Protein AF-A9WZC0-F1 (afdb_monomer_lite)

pLDDT: mean 77.07, std 25.27, range [25.31, 98.12]

Structure (mmCIF, N/CA/C/O backbone):
data_AF-A9WZC0-F1
#
_entry.id   AF-A9WZC0-F1
#
loop_
_atom_site.group_PDB
_atom_site.id
_atom_site.type_symbol
_atom_site.label_atom_id
_atom_site.label_alt_id
_atom_site.label_comp_id
_atom_site.label_asym_id
_atom_site.label_entity_id
_atom_site.label_seq_id
_atom_site.pdbx_PDB_ins_code
_atom_site.Cartn_x
_atom_site.Cartn_y
_atom_site.Cartn_z
_atom_site.occupancy
_atom_site.B_iso_or_equiv
_atom_site.auth_seq_id
_atom_site.auth_comp_id
_atom_site.auth_asym_id
_atom_site.auth_atom_id
_atom_site.pdbx_PDB_model_num
ATOM 1 N N . MET A 1 1 ? 20.751 -16.876 -12.784 1.00 52.59 1 MET A N 1
ATOM 2 C CA . MET A 1 1 ? 21.303 -15.662 -12.140 1.00 52.59 1 MET A CA 1
ATOM 3 C C . MET A 1 1 ? 20.252 -15.085 -11.200 1.00 52.59 1 MET A C 1
ATOM 5 O O . MET A 1 1 ? 19.082 -15.104 -11.559 1.00 52.59 1 MET A O 1
ATOM 9 N N . LYS A 1 2 ? 20.617 -14.635 -9.990 1.00 60.28 2 LYS A N 1
ATOM 10 C CA . LYS A 1 2 ? 19.641 -14.120 -9.013 1.00 60.28 2 LYS A CA 1
ATOM 11 C C . LYS A 1 2 ? 19.353 -12.644 -9.304 1.00 60.28 2 LYS A C 1
ATOM 13 O O . LYS A 1 2 ? 20.082 -11.772 -8.842 1.00 60.28 2 LYS A O 1
ATOM 18 N N . MET A 1 3 ? 18.324 -12.381 -10.109 1.00 74.00 3 MET A N 1
ATOM 19 C CA . MET A 1 3 ? 17.863 -11.021 -10.397 1.00 74.00 3 MET A CA 1
ATOM 20 C C . MET A 1 3 ? 17.434 -10.329 -9.097 1.00 74.00 3 MET A C 1
ATOM 22 O O . MET A 1 3 ? 16.776 -10.935 -8.247 1.00 74.00 3 MET A O 1
ATOM 26 N N . ARG A 1 4 ? 17.824 -9.063 -8.914 1.00 77.88 4 ARG A N 1
ATOM 27 C CA . ARG A 1 4 ? 17.389 -8.276 -7.754 1.00 77.88 4 ARG A CA 1
ATOM 28 C C . ARG A 1 4 ? 15.940 -7.834 -7.948 1.00 77.88 4 ARG A C 1
ATOM 30 O O . ARG A 1 4 ? 15.617 -7.204 -8.954 1.00 77.88 4 ARG A O 1
ATOM 37 N N . ARG A 1 5 ? 15.105 -8.138 -6.957 1.00 84.88 5 ARG A N 1
ATOM 38 C CA . ARG A 1 5 ? 13.672 -7.825 -6.940 1.00 84.88 5 ARG A CA 1
ATOM 39 C C . ARG A 1 5 ? 13.419 -6.330 -6.799 1.00 84.88 5 ARG A C 1
ATOM 41 O O . ARG A 1 5 ? 14.182 -5.628 -6.127 1.00 84.88 5 ARG A O 1
ATOM 48 N N . LEU A 1 6 ? 12.339 -5.863 -7.417 1.00 88.75 6 LEU A N 1
ATOM 49 C CA . LEU A 1 6 ? 11.845 -4.506 -7.216 1.00 88.75 6 LEU A CA 1
ATOM 50 C C . LEU A 1 6 ? 11.111 -4.437 -5.866 1.00 88.75 6 LEU A C 1
ATOM 52 O O . LEU A 1 6 ? 10.385 -5.370 -5.527 1.00 88.75 6 LEU A O 1
ATOM 56 N N . PRO A 1 7 ? 11.270 -3.357 -5.080 1.00 89.00 7 PRO A N 1
ATOM 57 C CA . PRO A 1 7 ? 10.413 -3.126 -3.922 1.00 89.00 7 PRO A CA 1
ATOM 58 C C . PRO A 1 7 ? 8.940 -3.050 -4.344 1.00 89.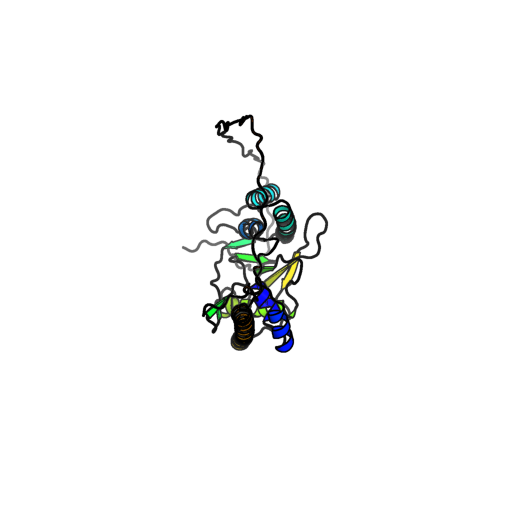00 7 PRO A C 1
ATOM 60 O O . PRO A 1 7 ? 8.631 -2.457 -5.373 1.00 89.00 7 PRO A O 1
ATOM 63 N N . GLU A 1 8 ? 8.028 -3.570 -3.525 1.00 89.94 8 GLU A N 1
ATOM 64 C CA . GLU A 1 8 ? 6.604 -3.729 -3.875 1.00 89.94 8 GLU A CA 1
ATOM 65 C C . GLU A 1 8 ? 5.935 -2.429 -4.334 1.00 89.94 8 GLU A C 1
ATOM 67 O O . GLU A 1 8 ? 5.259 -2.414 -5.360 1.00 89.94 8 GLU A O 1
ATOM 72 N N . ILE A 1 9 ? 6.161 -1.315 -3.627 1.00 91.06 9 ILE A N 1
ATOM 73 C CA . ILE A 1 9 ? 5.593 -0.006 -4.002 1.00 91.06 9 ILE A CA 1
ATOM 74 C C . ILE A 1 9 ? 6.170 0.489 -5.338 1.00 91.06 9 ILE A C 1
ATOM 76 O O . ILE A 1 9 ? 5.473 1.135 -6.117 1.00 91.06 9 ILE A O 1
ATOM 80 N N . ASP A 1 10 ? 7.444 0.200 -5.624 1.00 91.69 10 ASP A N 1
ATOM 81 C CA . ASP A 1 10 ? 8.048 0.566 -6.908 1.00 91.69 10 ASP A CA 1
ATOM 82 C C . ASP A 1 10 ? 7.527 -0.323 -8.039 1.00 91.69 10 ASP A C 1
ATOM 84 O O . ASP A 1 10 ? 7.248 0.199 -9.116 1.00 91.69 10 ASP A O 1
ATOM 88 N N . LEU A 1 11 ? 7.321 -1.619 -7.780 1.00 93.25 11 LEU A N 1
ATOM 89 C CA . LEU A 1 11 ? 6.648 -2.523 -8.711 1.00 93.25 11 LEU A CA 1
ATOM 90 C C . LEU A 1 11 ? 5.234 -2.016 -9.022 1.00 93.25 11 LEU A C 1
ATOM 92 O O . LEU A 1 11 ? 4.926 -1.808 -10.187 1.00 93.25 11 LEU A O 1
ATOM 96 N N . ALA A 1 12 ? 4.426 -1.703 -8.006 1.00 94.75 12 ALA A N 1
ATOM 97 C CA . ALA A 1 12 ? 3.065 -1.194 -8.187 1.00 94.75 12 ALA A CA 1
ATOM 98 C C . ALA A 1 12 ? 3.010 0.111 -8.993 1.00 94.75 12 ALA A C 1
ATOM 100 O O . ALA A 1 12 ? 2.071 0.343 -9.748 1.00 94.75 12 ALA A O 1
ATOM 101 N N . ARG A 1 13 ? 4.021 0.976 -8.853 1.00 94.75 13 ARG A N 1
ATOM 102 C CA . ARG A 1 13 ? 4.094 2.236 -9.603 1.00 94.75 13 ARG A CA 1
ATOM 103 C C . ARG A 1 13 ? 4.524 2.042 -11.055 1.00 94.75 13 ARG A C 1
ATOM 105 O O . ARG A 1 13 ? 4.091 2.802 -11.913 1.00 94.75 13 ARG A O 1
ATOM 112 N N . ILE A 1 14 ? 5.441 1.112 -11.311 1.00 95.19 14 ILE A N 1
ATOM 113 C CA . ILE A 1 14 ? 6.090 0.952 -12.620 1.00 95.19 14 ILE A CA 1
ATOM 114 C C . ILE A 1 14 ? 5.339 -0.045 -13.501 1.00 95.19 14 ILE A C 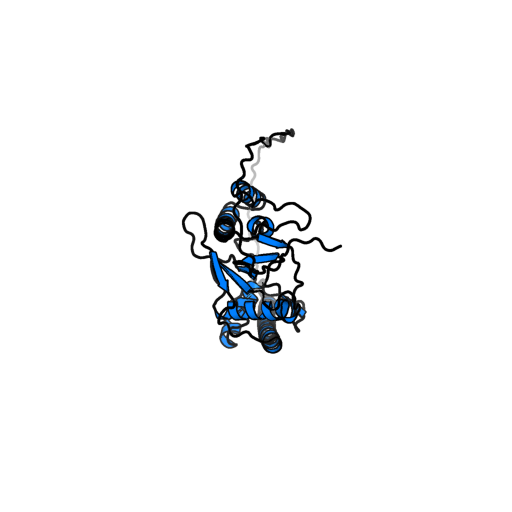1
ATOM 116 O O . ILE A 1 14 ? 5.235 0.175 -14.706 1.00 95.19 14 ILE A O 1
ATOM 120 N N . ALA A 1 15 ? 4.824 -1.125 -12.916 1.00 94.44 15 ALA A N 1
ATOM 121 C CA . ALA A 1 15 ? 4.232 -2.230 -13.652 1.00 94.44 15 ALA A CA 1
ATOM 122 C C . ALA A 1 15 ? 3.056 -1.821 -14.553 1.00 94.44 15 ALA A C 1
ATOM 124 O O . ALA A 1 15 ? 3.068 -2.219 -15.716 1.00 94.44 15 ALA A O 1
ATOM 125 N N . PRO A 1 16 ? 2.095 -0.986 -14.117 1.00 95.62 16 PRO A N 1
ATOM 126 C CA . PRO A 1 16 ? 0.952 -0.666 -14.963 1.00 95.62 16 PRO A CA 1
ATOM 127 C C . PRO A 1 16 ? 1.228 0.479 -15.956 1.00 95.62 16 PRO A C 1
ATOM 129 O O . PRO A 1 16 ? 0.331 0.916 -16.668 1.00 95.62 16 PRO A O 1
ATOM 132 N N . LEU A 1 17 ? 2.460 0.999 -16.025 1.00 95.31 17 LEU A N 1
ATOM 133 C CA . LEU A 1 17 ? 2.827 1.981 -17.048 1.00 95.31 17 LEU A CA 1
ATOM 134 C C . LEU A 1 17 ? 2.909 1.320 -18.430 1.00 95.31 17 LEU A C 1
ATOM 136 O O . LEU A 1 17 ? 3.306 0.162 -18.551 1.00 95.31 17 LEU A O 1
ATOM 140 N N . ALA A 1 18 ? 2.648 2.096 -19.484 1.00 94.19 18 ALA A N 1
ATOM 141 C CA . ALA A 1 18 ? 2.893 1.663 -20.859 1.00 94.19 18 ALA A CA 1
ATOM 142 C C . ALA A 1 18 ? 4.362 1.245 -21.063 1.00 94.19 18 ALA A C 1
ATOM 144 O O . ALA A 1 18 ? 5.265 1.838 -20.464 1.00 94.19 18 ALA A O 1
ATOM 145 N N . THR A 1 19 ? 4.613 0.277 -21.945 1.00 93.56 19 THR A N 1
ATOM 146 C CA . THR A 1 19 ? 5.917 -0.382 -22.157 1.00 93.56 19 THR A CA 1
ATOM 147 C C . THR A 1 19 ? 7.102 0.589 -22.271 1.00 93.56 19 THR A C 1
ATOM 149 O O . THR A 1 19 ? 8.114 0.420 -21.586 1.00 93.56 19 THR A O 1
ATOM 152 N N . ASP A 1 20 ? 6.977 1.667 -23.051 1.00 93.44 20 ASP A N 1
ATOM 153 C CA . ASP A 1 20 ? 8.051 2.662 -23.205 1.00 93.44 20 ASP A CA 1
ATOM 154 C C . ASP A 1 20 ? 8.329 3.444 -21.914 1.00 93.44 20 ASP A C 1
ATOM 156 O O . ASP A 1 20 ? 9.480 3.714 -21.554 1.00 93.44 20 ASP A O 1
ATOM 160 N N . GLN A 1 21 ? 7.270 3.822 -21.193 1.00 94.38 21 GLN A N 1
ATOM 161 C CA . GLN A 1 21 ? 7.380 4.536 -19.921 1.00 94.38 21 GLN A CA 1
ATOM 162 C C . GLN A 1 21 ? 7.944 3.619 -18.832 1.00 94.38 21 GLN A C 1
ATOM 164 O O . GLN A 1 21 ? 8.803 4.044 -18.056 1.00 94.38 21 GLN A O 1
ATOM 169 N N . LYS A 1 22 ? 7.513 2.354 -18.828 1.00 94.88 22 LYS A N 1
ATOM 170 C CA . LYS A 1 22 ? 8.005 1.273 -17.972 1.00 94.88 22 LYS A CA 1
ATOM 171 C C . LYS A 1 22 ? 9.509 1.073 -18.159 1.00 94.88 22 LYS A C 1
ATOM 173 O O . LYS A 1 22 ? 10.253 1.164 -17.181 1.00 94.88 22 LYS A O 1
ATOM 178 N N . ARG A 1 23 ? 9.984 0.929 -19.404 1.00 95.19 23 ARG A N 1
ATOM 179 C CA . ARG A 1 23 ? 11.421 0.815 -19.717 1.00 95.19 23 ARG A CA 1
ATOM 180 C C . ARG A 1 23 ? 12.210 2.023 -19.211 1.00 95.19 23 ARG A C 1
ATOM 182 O O . ARG A 1 23 ? 13.158 1.850 -18.449 1.00 95.19 23 ARG A O 1
ATOM 189 N N . ARG A 1 24 ? 11.776 3.247 -19.531 1.00 94.38 24 ARG A N 1
ATOM 190 C CA . ARG A 1 24 ? 12.443 4.482 -19.066 1.00 94.38 24 ARG A CA 1
ATOM 191 C C . ARG A 1 24 ? 12.489 4.587 -17.540 1.00 94.38 24 ARG A C 1
ATOM 193 O O . ARG A 1 24 ? 13.481 5.057 -16.981 1.00 94.38 24 ARG A O 1
ATOM 200 N N . ALA A 1 25 ? 11.421 4.185 -16.851 1.00 93.25 25 ALA A N 1
ATOM 201 C CA . ALA A 1 25 ? 11.366 4.196 -15.393 1.00 93.25 25 ALA A CA 1
ATOM 202 C C . ALA A 1 25 ? 12.361 3.194 -14.786 1.00 93.25 25 ALA A C 1
ATOM 204 O O . ALA A 1 25 ? 13.103 3.555 -13.871 1.00 93.25 25 ALA A O 1
ATOM 205 N N . LEU A 1 26 ? 12.432 1.975 -15.328 1.00 94.19 26 LEU A N 1
ATOM 206 C CA . LEU A 1 26 ? 13.370 0.933 -14.900 1.00 94.19 26 LEU A CA 1
ATOM 207 C C . LEU A 1 26 ? 14.834 1.304 -15.197 1.00 94.19 26 LEU A C 1
ATOM 209 O O . LEU A 1 26 ? 15.710 1.111 -14.355 1.00 94.19 26 LEU A O 1
ATOM 213 N N . GLU A 1 27 ? 15.116 1.925 -16.342 1.00 92.69 27 GLU A N 1
ATOM 214 C CA . GLU A 1 27 ? 16.460 2.408 -16.693 1.00 92.69 27 GLU A CA 1
ATOM 215 C C . GLU A 1 27 ? 16.968 3.489 -15.735 1.00 92.69 27 GLU A C 1
ATOM 217 O O . GLU A 1 27 ? 18.158 3.531 -15.412 1.00 92.69 27 GLU A O 1
ATOM 222 N N . ARG A 1 28 ? 16.073 4.349 -15.238 1.00 90.19 28 ARG A N 1
ATOM 223 C CA . ARG A 1 28 ? 16.399 5.361 -14.219 1.00 90.19 28 ARG A CA 1
ATOM 224 C C . ARG A 1 28 ? 16.425 4.786 -12.809 1.00 90.19 28 ARG A C 1
ATOM 226 O O . ARG A 1 28 ? 17.022 5.392 -11.918 1.00 90.19 28 ARG A O 1
ATOM 233 N N . PHE A 1 29 ? 15.789 3.637 -12.592 1.00 88.88 29 PHE A N 1
ATOM 234 C CA . PHE A 1 29 ? 15.705 3.013 -11.285 1.00 88.88 29 PHE A CA 1
ATOM 235 C C . PHE A 1 29 ? 17.083 2.523 -10.831 1.00 88.88 29 PHE A C 1
ATOM 237 O O . PHE A 1 29 ? 17.732 1.690 -11.478 1.00 88.88 29 PHE A O 1
ATOM 244 N N . LYS A 1 30 ? 17.526 3.058 -9.690 1.00 81.62 30 LYS A N 1
ATOM 245 C CA . LYS A 1 30 ? 18.760 2.676 -9.005 1.00 81.62 30 LYS A CA 1
ATOM 246 C C . LYS A 1 30 ? 18.397 2.042 -7.669 1.00 81.62 30 LYS A C 1
ATOM 248 O O . LYS A 1 30 ? 17.743 2.665 -6.838 1.00 81.62 30 LYS A O 1
ATOM 253 N N . LEU A 1 31 ? 18.858 0.813 -7.459 1.00 73.69 31 LEU A N 1
ATOM 254 C CA . LEU A 1 31 ? 18.754 0.129 -6.174 1.00 73.69 31 LEU A CA 1
ATOM 255 C C . LEU A 1 31 ? 19.768 0.750 -5.203 1.00 73.69 31 LEU A C 1
ATOM 257 O O . LEU A 1 31 ? 20.942 0.386 -5.215 1.00 73.69 31 LEU A O 1
ATOM 261 N N . GLY A 1 32 ? 19.319 1.717 -4.404 1.00 68.56 32 GLY A N 1
ATOM 262 C CA . GLY A 1 32 ? 20.092 2.340 -3.327 1.00 68.56 32 GLY A CA 1
ATOM 263 C C . GLY A 1 32 ? 19.389 2.196 -1.978 1.00 68.56 32 GLY A C 1
ATOM 264 O O . GLY A 1 32 ? 18.182 1.955 -1.924 1.00 68.56 32 GLY A O 1
ATOM 265 N N . HIS A 1 33 ? 20.137 2.347 -0.883 1.00 65.00 33 HIS A N 1
ATOM 266 C CA . HIS A 1 33 ? 19.536 2.410 0.448 1.00 65.00 33 HIS A CA 1
ATOM 267 C C . HIS A 1 33 ? 18.725 3.708 0.591 1.00 65.00 33 HIS A C 1
ATOM 269 O O . HIS A 1 33 ? 19.284 4.786 0.377 1.00 65.00 33 HIS A O 1
ATOM 275 N N . PRO A 1 34 ? 17.424 3.635 0.938 1.00 70.44 34 PRO A N 1
ATOM 276 C CA . PRO A 1 34 ? 16.632 4.827 1.211 1.00 70.44 34 PRO A CA 1
ATOM 277 C C . PRO A 1 34 ? 17.257 5.632 2.351 1.00 70.44 34 PRO A C 1
ATOM 279 O O . PRO A 1 34 ? 17.692 5.058 3.347 1.00 70.44 34 PRO A O 1
ATOM 282 N N . THR A 1 35 ? 17.255 6.958 2.230 1.00 73.56 35 THR A N 1
ATOM 283 C CA . THR A 1 35 ? 17.735 7.864 3.286 1.00 73.56 35 THR A CA 1
ATOM 284 C C . THR A 1 35 ? 16.842 7.852 4.527 1.00 73.56 35 THR A C 1
ATOM 286 O O . THR A 1 35 ? 17.301 8.185 5.614 1.00 73.56 35 THR A O 1
ATOM 289 N N . LEU A 1 36 ? 15.573 7.465 4.371 1.00 83.12 36 LEU A N 1
ATOM 290 C CA . LEU A 1 36 ? 14.582 7.352 5.437 1.00 83.12 36 LEU A CA 1
ATOM 291 C C . LEU A 1 36 ? 13.828 6.029 5.293 1.00 83.12 36 LEU A C 1
ATOM 293 O O . LEU A 1 36 ? 13.448 5.648 4.183 1.00 83.12 36 LEU A O 1
ATOM 297 N N . THR A 1 37 ? 13.561 5.352 6.411 1.00 88.44 37 THR A N 1
ATOM 298 C CA . THR A 1 37 ? 12.677 4.184 6.440 1.00 88.44 37 THR A CA 1
ATOM 299 C C . THR A 1 37 ? 11.493 4.393 7.373 1.00 88.44 37 THR A C 1
ATOM 301 O O . THR A 1 37 ? 11.574 5.077 8.389 1.00 88.44 37 THR A O 1
ATOM 304 N N . TYR A 1 38 ? 10.372 3.770 7.019 1.00 92.06 38 TYR A N 1
ATOM 305 C CA . TYR A 1 38 ? 9.136 3.780 7.801 1.00 92.06 38 TYR A CA 1
ATOM 306 C C . TYR A 1 38 ? 8.965 2.502 8.635 1.00 92.06 38 TYR A C 1
ATOM 308 O O . TYR A 1 38 ? 7.862 2.157 9.049 1.00 92.06 38 TYR A O 1
ATOM 316 N N . LYS A 1 39 ? 10.053 1.753 8.867 1.00 92.56 39 LYS A N 1
ATOM 317 C CA . LYS A 1 39 ? 10.043 0.559 9.727 1.00 92.56 39 LYS A CA 1
ATOM 318 C C . LYS A 1 39 ? 9.517 0.847 11.145 1.00 92.56 39 LYS A C 1
ATOM 320 O O . LYS A 1 39 ? 8.702 0.045 11.602 1.00 92.56 39 LYS A O 1
ATOM 325 N N . PRO A 1 40 ? 9.907 1.949 11.826 1.00 95.19 40 PRO A N 1
ATOM 326 C CA . PRO A 1 40 ? 9.400 2.250 13.165 1.00 95.19 40 PRO A CA 1
ATOM 327 C C . PRO A 1 40 ? 7.873 2.349 13.236 1.00 95.19 40 PRO A C 1
ATOM 329 O O . PRO A 1 40 ? 7.279 1.716 14.103 1.00 95.19 40 PRO A O 1
ATOM 332 N N . VAL A 1 41 ? 7.234 3.080 12.312 1.00 95.38 41 VAL A N 1
ATOM 333 C CA . VAL A 1 41 ? 5.765 3.206 12.299 1.00 95.38 41 VAL A CA 1
ATOM 334 C C . VAL A 1 41 ? 5.071 1.921 11.842 1.00 95.38 41 VAL A C 1
ATOM 336 O O . VAL A 1 41 ? 4.075 1.530 12.441 1.00 95.38 41 VAL A O 1
ATOM 339 N N . ARG A 1 42 ? 5.619 1.213 10.842 1.00 94.62 42 ARG A N 1
ATOM 340 C CA . ARG A 1 42 ? 5.053 -0.059 10.350 1.00 94.62 42 ARG A CA 1
ATOM 341 C C . ARG A 1 42 ? 4.956 -1.116 11.448 1.00 94.62 42 ARG A C 1
ATOM 343 O O . ARG A 1 42 ? 3.981 -1.854 11.501 1.00 94.62 42 ARG A O 1
ATOM 350 N N . ALA A 1 43 ? 5.940 -1.158 12.345 1.00 94.19 43 ALA A N 1
ATOM 351 C CA . ALA A 1 43 ? 5.947 -2.078 13.480 1.00 94.19 43 ALA A CA 1
ATOM 352 C C . ALA A 1 43 ? 4.836 -1.803 14.511 1.00 94.19 43 ALA A C 1
ATOM 354 O O . ALA A 1 43 ? 4.606 -2.645 15.370 1.00 94.19 43 ALA A O 1
ATOM 355 N N . LEU A 1 44 ? 4.183 -0.638 14.446 1.00 95.31 44 LEU A N 1
ATOM 356 C CA . LEU A 1 44 ? 3.150 -0.192 15.384 1.00 95.31 44 LEU A CA 1
ATOM 357 C C . LEU A 1 44 ? 1.773 -0.067 14.720 1.00 95.31 44 LEU A C 1
ATOM 359 O O . LEU A 1 44 ? 0.859 0.508 15.302 1.00 95.31 44 LEU A O 1
ATOM 363 N N . PHE A 1 45 ? 1.593 -0.590 13.502 1.00 95.06 45 PHE A N 1
ATOM 364 C CA . PHE A 1 45 ? 0.296 -0.532 12.824 1.00 95.06 45 PHE A CA 1
ATOM 365 C C . PHE A 1 45 ? -0.818 -1.215 13.619 1.00 95.06 45 PHE A C 1
ATOM 367 O O . PHE A 1 45 ? -1.920 -0.681 13.662 1.00 95.06 45 PHE A O 1
ATOM 374 N N . ALA A 1 46 ? -0.536 -2.329 14.298 1.00 93.44 46 ALA A N 1
ATOM 375 C CA . ALA A 1 46 ? -1.533 -2.992 15.136 1.00 93.44 46 ALA A CA 1
ATOM 376 C C . ALA A 1 46 ? -2.052 -2.074 16.260 1.00 93.44 46 ALA A C 1
ATOM 378 O O . ALA A 1 46 ? -3.263 -1.972 16.457 1.00 93.44 46 ALA A O 1
ATOM 379 N N . ASP A 1 47 ? -1.151 -1.346 16.926 1.00 93.56 47 ASP A N 1
ATOM 380 C CA . ASP A 1 47 ? -1.506 -0.400 17.989 1.00 93.56 47 ASP A CA 1
ATOM 381 C C . ASP A 1 47 ? -2.261 0.820 17.435 1.00 93.56 47 ASP A C 1
ATOM 383 O O . ASP A 1 47 ? -3.247 1.270 18.016 1.00 93.56 47 ASP A O 1
ATOM 387 N N . ILE A 1 48 ? -1.820 1.346 16.285 1.00 95.12 48 ILE A N 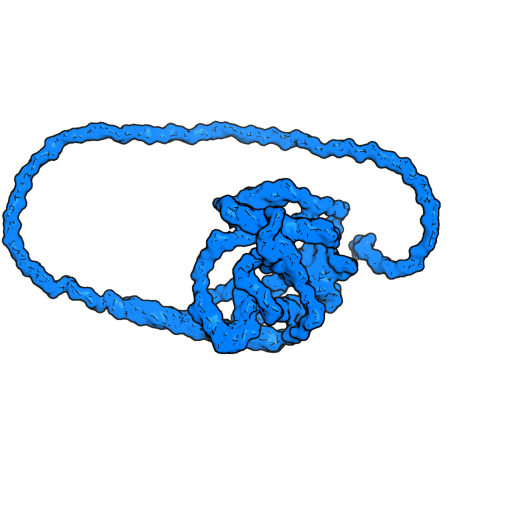1
ATOM 388 C CA . ILE A 1 48 ? -2.417 2.522 15.630 1.00 95.12 48 ILE A CA 1
ATOM 389 C C . ILE A 1 48 ? -3.839 2.230 15.137 1.00 95.12 48 ILE A C 1
ATOM 391 O O . ILE A 1 48 ? -4.738 3.042 15.340 1.00 95.12 48 ILE A O 1
ATOM 395 N N . PHE A 1 49 ? -4.054 1.074 14.506 1.00 94.75 49 PHE A N 1
ATOM 396 C CA . PHE A 1 49 ? -5.360 0.657 13.988 1.00 94.75 49 PHE A CA 1
ATOM 397 C C . PHE A 1 49 ? -6.229 -0.052 15.034 1.00 94.75 49 PHE A C 1
ATOM 399 O O . PHE A 1 49 ? -7.270 -0.617 14.682 1.00 94.75 49 PHE A O 1
ATOM 406 N N . ASN A 1 50 ? -5.820 -0.011 16.308 1.00 92.81 50 ASN A N 1
ATOM 407 C CA . ASN A 1 50 ? -6.565 -0.551 17.438 1.00 92.81 50 ASN A CA 1
ATOM 408 C C . ASN A 1 50 ? -6.989 -2.016 17.215 1.00 92.81 50 ASN A C 1
ATOM 410 O O . ASN A 1 50 ? -8.173 -2.364 17.314 1.00 92.81 50 ASN A O 1
ATOM 414 N N . VAL A 1 51 ? -6.021 -2.862 16.849 1.00 92.94 51 VAL A N 1
ATOM 415 C CA . VAL A 1 51 ? -6.243 -4.297 16.650 1.00 92.94 51 VAL A CA 1
ATOM 416 C C . VAL A 1 51 ? -6.635 -4.936 17.979 1.00 92.94 51 VAL A C 1
ATOM 418 O O . VAL A 1 51 ? -5.860 -4.955 18.931 1.00 92.94 51 VAL A O 1
ATOM 421 N N . GLN A 1 52 ? -7.856 -5.456 18.028 1.00 89.50 52 GLN A N 1
ATOM 422 C CA . GLN A 1 52 ? -8.416 -6.129 19.189 1.00 89.50 52 GLN A CA 1
ATOM 423 C C . GLN A 1 52 ? -7.899 -7.566 19.262 1.00 89.50 52 GLN A C 1
ATOM 425 O O . GLN A 1 52 ? -7.758 -8.241 18.241 1.00 89.50 52 GLN A O 1
ATOM 430 N N . LEU A 1 53 ? -7.646 -8.040 20.479 1.00 80.75 53 LEU A N 1
ATOM 431 C CA . LEU A 1 53 ? -7.369 -9.449 20.733 1.00 80.75 53 LEU A CA 1
ATOM 432 C C . LEU A 1 53 ? -8.701 -10.190 20.877 1.00 80.75 53 LEU A C 1
ATOM 434 O O . LEU A 1 53 ? -9.493 -9.851 21.752 1.00 80.75 53 LEU A O 1
ATOM 438 N N . ASP A 1 54 ? -8.926 -11.217 20.057 1.00 67.62 54 ASP A N 1
ATOM 439 C CA . ASP A 1 54 ? -10.224 -11.906 19.946 1.00 67.62 54 ASP A CA 1
ATOM 440 C C . ASP A 1 54 ? -10.750 -12.513 21.262 1.00 67.62 54 ASP A C 1
ATOM 442 O O . ASP A 1 54 ? -11.951 -12.725 21.403 1.00 67.62 54 ASP A O 1
ATOM 446 N N . MET A 1 55 ? -9.872 -12.780 22.235 1.00 67.88 55 MET A N 1
ATOM 447 C CA . MET A 1 55 ? -10.225 -13.438 23.502 1.00 67.88 55 MET A CA 1
ATOM 448 C C . MET A 1 55 ? -10.351 -12.494 24.708 1.00 67.88 55 MET A C 1
ATOM 450 O O . MET A 1 55 ? -10.643 -12.960 25.808 1.00 67.88 55 MET A O 1
ATOM 454 N N . PHE A 1 56 ? -10.122 -11.189 24.545 1.00 68.12 56 PHE A N 1
ATOM 455 C CA . PHE A 1 56 ? -10.134 -10.240 25.661 1.00 68.12 56 PHE A CA 1
ATOM 456 C C . PHE A 1 56 ? -11.208 -9.167 25.492 1.00 68.12 56 PHE A C 1
ATOM 458 O O . PHE A 1 56 ? -11.706 -8.908 24.398 1.00 68.12 56 PHE A O 1
ATOM 465 N N . THR A 1 57 ? -11.571 -8.526 26.604 1.00 69.38 57 THR A N 1
ATOM 466 C CA . THR A 1 57 ? -12.430 -7.339 26.583 1.00 69.38 57 THR A CA 1
ATOM 467 C C . THR A 1 57 ? -11.826 -6.281 25.670 1.00 69.38 57 THR A C 1
ATOM 469 O O . THR A 1 57 ? -10.608 -6.091 25.696 1.00 69.38 57 THR A O 1
ATOM 472 N N . ALA A 1 58 ? -12.678 -5.585 24.914 1.00 72.75 58 ALA A N 1
ATOM 473 C CA . ALA A 1 58 ? -12.246 -4.564 23.969 1.00 72.75 58 ALA A CA 1
ATOM 474 C C . ALA A 1 58 ? -11.217 -3.614 24.605 1.00 72.75 58 ALA A C 1
ATOM 476 O O . ALA A 1 58 ? -11.471 -3.021 25.657 1.00 72.75 58 ALA A O 1
ATOM 477 N N . SER A 1 59 ? -10.046 -3.505 23.982 1.00 75.25 59 SER A N 1
ATOM 478 C CA . SER A 1 59 ? -8.966 -2.646 24.440 1.00 75.25 59 SER A CA 1
ATOM 479 C C . SER A 1 59 ? -9.201 -1.213 23.982 1.00 75.25 59 SER A C 1
ATOM 481 O O . SER A 1 59 ? -9.656 -0.955 22.862 1.00 75.25 59 SER A O 1
ATOM 483 N N . CYS A 1 60 ? -8.854 -0.264 24.847 1.00 81.12 60 CYS A N 1
ATOM 484 C CA . CYS A 1 60 ? -8.818 1.139 24.465 1.00 81.12 60 CYS A CA 1
ATOM 485 C C . CYS A 1 60 ? -7.743 1.365 23.385 1.00 81.12 60 CYS A C 1
ATOM 487 O O . CYS A 1 60 ? -6.678 0.741 23.462 1.00 81.12 60 CYS A O 1
ATOM 489 N N . PRO A 1 61 ? -7.979 2.276 22.422 1.00 85.69 61 PRO A N 1
ATOM 490 C CA . PRO A 1 61 ? -6.952 2.698 21.477 1.00 85.69 61 PRO A CA 1
ATOM 491 C C . PRO A 1 61 ? -5.680 3.161 22.192 1.00 85.69 61 PRO A C 1
ATOM 493 O O . PRO A 1 61 ? -5.750 3.786 23.254 1.00 85.69 61 PRO A O 1
ATOM 496 N N . ALA A 1 62 ? -4.519 2.887 21.593 1.00 89.31 62 ALA A N 1
ATOM 497 C CA . ALA A 1 62 ? -3.238 3.285 22.160 1.00 89.31 62 ALA A CA 1
ATOM 498 C C . ALA A 1 62 ? -3.137 4.813 22.311 1.00 89.31 62 ALA A C 1
ATOM 500 O O . ALA A 1 62 ? -3.459 5.576 21.391 1.00 89.31 62 ALA A O 1
ATOM 501 N N . ASP A 1 63 ? -2.651 5.260 23.470 1.00 93.25 63 ASP A N 1
ATOM 502 C CA . ASP A 1 63 ? -2.407 6.677 23.715 1.00 93.25 63 ASP A CA 1
ATOM 503 C C . ASP A 1 63 ? -1.243 7.202 22.858 1.00 93.25 63 ASP A C 1
ATOM 505 O O . ASP A 1 63 ? -0.219 6.536 22.658 1.00 93.25 63 ASP A O 1
ATOM 509 N N . TRP A 1 64 ? -1.381 8.439 22.381 1.00 95.19 64 TRP A N 1
ATOM 510 C CA . TRP A 1 64 ? -0.400 9.057 21.494 1.00 95.19 64 TRP A CA 1
ATOM 511 C C . TRP A 1 64 ? 0.990 9.189 22.136 1.00 95.19 64 TRP A C 1
ATOM 513 O O . TRP A 1 64 ? 2.008 9.012 21.458 1.00 95.19 64 TRP A O 1
ATOM 523 N N . SER A 1 65 ? 1.070 9.462 23.443 1.00 95.62 65 SER A N 1
ATOM 524 C CA . SER A 1 65 ? 2.355 9.594 24.142 1.00 95.62 65 SER A CA 1
ATOM 525 C C . SER A 1 65 ? 3.132 8.273 24.160 1.00 95.62 65 SER A C 1
ATOM 527 O O . SER A 1 65 ? 4.359 8.267 23.995 1.00 95.62 65 SER A O 1
ATOM 529 N N . ILE A 1 66 ? 2.417 7.148 24.267 1.00 95.69 66 ILE A N 1
ATOM 530 C CA . ILE A 1 66 ? 2.988 5.802 24.226 1.00 95.69 66 ILE A CA 1
ATOM 531 C C . ILE A 1 66 ? 3.531 5.520 22.826 1.00 95.69 66 ILE A C 1
ATOM 533 O O . ILE A 1 66 ? 4.703 5.157 22.698 1.00 95.69 66 ILE A O 1
ATOM 537 N N . LEU A 1 67 ? 2.732 5.759 21.779 1.00 95.44 67 LEU A N 1
ATOM 538 C CA . LEU A 1 67 ? 3.158 5.568 20.388 1.00 95.44 67 LEU A CA 1
ATOM 539 C C . LEU A 1 67 ? 4.399 6.404 20.062 1.00 95.44 67 LEU A C 1
ATOM 541 O O . LEU A 1 67 ? 5.382 5.876 19.543 1.00 95.44 67 LEU A O 1
ATOM 545 N N . LYS A 1 68 ? 4.415 7.686 20.446 1.00 96.69 68 LYS A N 1
ATOM 546 C CA . LYS A 1 68 ? 5.572 8.572 20.255 1.00 96.69 68 LYS A CA 1
ATOM 547 C C . LYS A 1 68 ? 6.839 8.011 20.907 1.00 96.69 68 LYS A C 1
ATOM 549 O O . LYS A 1 68 ? 7.902 8.013 20.281 1.00 96.69 68 LYS A O 1
ATOM 554 N N . ARG A 1 69 ? 6.740 7.504 22.142 1.00 96.81 69 ARG A N 1
ATOM 555 C CA . ARG A 1 69 ? 7.867 6.883 22.857 1.00 96.81 69 ARG A CA 1
ATOM 556 C C . ARG A 1 69 ? 8.355 5.609 22.160 1.00 96.81 69 ARG A C 1
ATOM 558 O O . ARG A 1 69 ? 9.562 5.434 22.009 1.00 96.81 69 ARG A O 1
ATOM 565 N N . LEU A 1 70 ? 7.442 4.752 21.699 1.00 96.50 70 LEU A N 1
ATOM 566 C CA . LEU A 1 70 ? 7.782 3.514 20.988 1.00 96.50 70 LEU A CA 1
ATOM 567 C C . LEU A 1 70 ? 8.449 3.787 19.632 1.00 96.50 70 LEU A C 1
ATOM 569 O O . LEU A 1 70 ? 9.433 3.129 19.292 1.00 96.50 70 LEU A O 1
ATOM 573 N N . ILE A 1 71 ? 7.973 4.789 18.886 1.00 96.25 71 ILE A N 1
ATOM 574 C CA . ILE A 1 71 ? 8.605 5.222 17.630 1.00 96.25 71 ILE A CA 1
ATOM 575 C C . ILE A 1 71 ? 10.013 5.746 17.910 1.00 96.25 71 ILE A C 1
ATOM 577 O O . ILE A 1 71 ? 10.947 5.376 17.200 1.00 96.25 71 ILE A O 1
ATOM 581 N N . ARG A 1 72 ? 10.194 6.559 18.963 1.00 96.44 72 ARG A N 1
ATOM 582 C CA . ARG A 1 72 ? 11.518 7.073 19.345 1.00 96.44 72 ARG A CA 1
ATOM 583 C C . ARG A 1 72 ? 12.496 5.951 19.665 1.00 96.44 72 ARG A C 1
ATOM 585 O O . ARG A 1 72 ? 13.627 6.006 19.204 1.00 96.44 72 ARG A O 1
ATOM 592 N N . ALA A 1 73 ? 12.059 4.943 20.415 1.00 95.62 73 ALA A N 1
ATOM 593 C CA . ALA A 1 73 ? 12.902 3.812 20.792 1.00 95.62 73 ALA A CA 1
ATOM 594 C C . ALA A 1 73 ? 13.349 2.956 19.590 1.00 95.62 73 ALA A C 1
ATOM 596 O O . ALA A 1 73 ? 14.382 2.298 19.662 1.00 95.62 73 ALA A O 1
ATOM 597 N N . LYS A 1 74 ? 12.576 2.948 18.495 1.00 94.44 74 LYS A N 1
ATOM 598 C CA . LYS A 1 74 ? 12.875 2.175 17.276 1.00 94.44 74 LYS A CA 1
ATOM 599 C C . LYS A 1 74 ? 13.637 2.963 16.209 1.00 94.44 74 LYS A C 1
ATOM 601 O O . LYS A 1 74 ? 14.213 2.341 15.320 1.00 94.44 74 LYS A O 1
ATOM 606 N N . ALA A 1 75 ? 13.590 4.292 16.247 1.00 94.25 75 ALA A N 1
ATOM 607 C CA . ALA A 1 75 ? 14.243 5.135 15.255 1.00 94.25 75 ALA A CA 1
ATOM 608 C C . ALA A 1 75 ? 15.759 5.223 15.500 1.00 94.25 75 ALA A C 1
ATOM 610 O O . ALA A 1 75 ? 16.203 5.351 16.638 1.00 94.25 75 ALA A O 1
ATOM 611 N N . THR A 1 76 ? 16.557 5.199 14.433 1.00 92.31 76 THR A N 1
ATOM 612 C CA . THR A 1 76 ? 18.025 5.291 14.503 1.00 92.31 76 THR A CA 1
ATOM 613 C C . THR A 1 76 ? 18.544 6.726 14.449 1.00 92.31 76 THR A C 1
ATOM 615 O O . THR A 1 76 ? 19.697 6.977 14.791 1.00 92.31 76 THR A O 1
ATOM 618 N N . SER A 1 77 ? 17.714 7.677 14.015 1.00 93.00 77 SER A N 1
ATOM 619 C CA . SER A 1 77 ? 18.078 9.090 13.884 1.00 93.00 77 SER A CA 1
ATOM 620 C C . SER A 1 77 ? 16.890 10.014 14.143 1.00 93.00 77 SER A C 1
ATOM 622 O O . SER A 1 77 ? 15.731 9.609 14.029 1.00 93.00 77 SER A O 1
ATOM 624 N N . ASP A 1 78 ? 17.170 11.285 14.436 1.00 94.12 78 ASP A N 1
ATOM 625 C CA . ASP A 1 78 ? 16.136 12.306 14.645 1.00 94.12 78 ASP A CA 1
ATOM 626 C C . ASP A 1 78 ? 15.309 12.565 13.380 1.00 94.12 78 ASP A C 1
ATOM 628 O O . ASP A 1 78 ? 14.090 12.714 13.453 1.00 94.12 78 ASP A O 1
ATOM 632 N N . ASN A 1 79 ? 15.943 12.549 12.205 1.00 92.50 79 ASN A N 1
ATOM 633 C CA . ASN A 1 79 ? 15.248 12.719 10.928 1.00 92.50 79 ASN A CA 1
ATOM 634 C C . ASN A 1 79 ? 14.277 11.566 10.653 1.00 92.50 79 ASN A C 1
ATOM 636 O O . ASN A 1 79 ? 13.137 11.796 10.247 1.00 92.50 79 ASN A O 1
ATOM 640 N N . GLU A 1 80 ? 14.706 10.327 10.908 1.00 93.62 80 GLU A N 1
ATOM 641 C CA . GLU A 1 80 ? 13.839 9.155 10.797 1.00 93.62 80 GLU A CA 1
ATOM 642 C C . GLU A 1 80 ? 12.696 9.215 11.810 1.00 93.62 80 GLU A C 1
ATOM 644 O O . GLU A 1 80 ? 11.540 8.988 11.444 1.00 93.62 80 GLU A O 1
ATOM 649 N N . PHE A 1 81 ? 13.005 9.567 13.059 1.00 94.94 81 PHE A N 1
ATOM 650 C CA . PHE A 1 81 ? 12.015 9.736 14.113 1.00 94.94 81 PHE A CA 1
ATOM 651 C C . PHE A 1 81 ? 10.933 10.740 13.703 1.00 94.94 81 PHE A C 1
ATOM 653 O O . PHE A 1 81 ? 9.753 10.397 13.713 1.00 94.94 81 PHE A O 1
ATOM 660 N N . ASN A 1 82 ? 11.326 11.938 13.268 1.00 94.12 82 ASN A N 1
ATOM 661 C CA . ASN A 1 82 ? 10.397 12.992 12.867 1.00 94.12 82 ASN A CA 1
ATOM 662 C C . ASN A 1 82 ? 9.541 12.569 11.664 1.00 94.12 82 ASN A C 1
ATOM 664 O O . ASN A 1 82 ? 8.323 12.742 11.683 1.00 94.12 82 ASN A O 1
ATOM 668 N N . ALA A 1 83 ? 10.140 11.951 10.640 1.00 93.31 83 ALA A N 1
ATOM 669 C CA . ALA A 1 83 ? 9.401 11.482 9.468 1.00 93.31 83 ALA A CA 1
ATOM 670 C C . ALA A 1 83 ? 8.368 10.393 9.812 1.00 93.31 83 ALA A C 1
ATOM 672 O O . ALA A 1 83 ? 7.250 10.417 9.290 1.00 93.31 83 ALA A O 1
ATOM 673 N N . ASN A 1 84 ? 8.721 9.453 10.695 1.00 95.62 84 ASN A N 1
ATOM 674 C CA . ASN A 1 84 ? 7.803 8.416 11.172 1.00 95.62 84 ASN A CA 1
ATOM 675 C C . ASN A 1 84 ? 6.707 9.002 12.065 1.00 95.62 84 ASN A C 1
ATOM 677 O O . ASN A 1 84 ? 5.558 8.581 11.957 1.00 95.62 84 ASN A O 1
ATOM 681 N N . LEU A 1 85 ? 7.040 9.982 12.909 1.00 95.81 85 LEU A N 1
ATOM 682 C CA . LEU A 1 85 ? 6.094 10.614 13.822 1.00 95.81 85 LEU A CA 1
ATOM 683 C C . LEU A 1 85 ? 4.970 11.336 13.068 1.00 95.81 85 LEU A C 1
ATOM 685 O O . LEU A 1 85 ? 3.811 11.178 13.434 1.00 95.81 85 LEU A O 1
ATOM 689 N N . LEU A 1 86 ? 5.292 12.054 11.984 1.00 95.69 86 LEU A N 1
ATOM 690 C CA . LEU A 1 86 ? 4.293 12.737 11.150 1.00 95.69 86 LEU A CA 1
ATOM 691 C C . LEU A 1 86 ? 3.270 11.763 10.541 1.00 95.69 86 LEU A C 1
ATOM 693 O O . LEU A 1 86 ? 2.075 12.051 10.506 1.00 95.69 86 LEU A O 1
ATOM 697 N N . VAL A 1 87 ? 3.749 10.615 10.050 1.00 95.94 87 VAL A N 1
ATOM 698 C CA . VAL A 1 87 ? 2.912 9.557 9.462 1.00 95.94 87 VAL A CA 1
ATOM 699 C C . VAL A 1 87 ? 2.079 8.869 10.539 1.00 95.94 87 VAL A C 1
ATOM 701 O O . VAL A 1 87 ? 0.878 8.683 10.365 1.00 95.94 87 VAL A O 1
ATOM 704 N N . ALA A 1 88 ? 2.704 8.525 11.666 1.00 96.44 88 ALA A N 1
ATOM 705 C CA . ALA A 1 88 ? 2.025 7.890 12.784 1.00 96.44 88 ALA A CA 1
ATOM 706 C C . ALA A 1 88 ? 0.915 8.775 13.353 1.00 96.44 88 ALA A C 1
ATOM 708 O O . ALA A 1 88 ? -0.154 8.259 13.661 1.00 96.44 88 ALA A O 1
ATOM 709 N N . LYS A 1 89 ? 1.146 10.092 13.452 1.00 96.25 89 LYS A N 1
ATOM 710 C CA . LYS A 1 89 ? 0.142 11.036 13.951 1.00 96.25 89 LYS A CA 1
ATOM 711 C C . LYS A 1 89 ? -1.065 11.089 13.026 1.00 96.25 89 LYS A C 1
ATOM 713 O O . LYS A 1 89 ? -2.179 10.908 13.493 1.00 96.25 89 LYS A O 1
ATOM 718 N N . GLY A 1 90 ? -0.825 11.216 11.720 1.00 95.81 90 GLY A N 1
ATOM 719 C CA . GLY A 1 90 ? -1.896 11.202 10.726 1.00 95.81 90 GLY A CA 1
ATOM 720 C C . GLY A 1 90 ? -2.729 9.921 10.765 1.00 95.81 90 GLY A C 1
ATOM 721 O O . GLY A 1 90 ? -3.953 9.984 10.712 1.00 95.81 90 GLY A O 1
ATOM 722 N N . LEU A 1 91 ? -2.083 8.755 10.894 1.00 96.69 91 LEU A N 1
ATOM 723 C CA . LEU A 1 91 ? -2.796 7.480 11.017 1.00 96.69 91 LEU A CA 1
ATOM 724 C C . LEU A 1 91 ? -3.571 7.360 12.332 1.00 96.69 91 LEU A C 1
ATOM 726 O O . LEU A 1 91 ? -4.687 6.851 12.321 1.00 96.69 91 LEU A O 1
ATOM 730 N N . HIS A 1 92 ? -2.988 7.805 13.447 1.00 95.88 92 HIS A N 1
ATOM 731 C CA . HIS A 1 92 ? -3.625 7.771 14.765 1.00 95.88 92 HIS A CA 1
ATOM 732 C C . HIS A 1 92 ? -4.870 8.660 14.797 1.00 95.88 92 HIS A C 1
ATOM 734 O O . HIS A 1 92 ? -5.943 8.182 15.156 1.00 95.88 92 HIS A O 1
ATOM 740 N N . ASP A 1 93 ? -4.759 9.898 14.315 1.00 95.06 93 ASP A N 1
ATOM 741 C CA . ASP A 1 93 ? -5.879 10.840 14.245 1.00 95.06 93 ASP A CA 1
ATOM 742 C C . ASP A 1 93 ? -6.966 10.337 13.290 1.00 95.06 93 ASP A C 1
ATOM 744 O O . ASP A 1 93 ? -8.150 10.394 13.614 1.00 95.06 93 ASP A O 1
ATOM 748 N N . PHE A 1 94 ? -6.578 9.765 12.145 1.00 95.31 94 PHE A N 1
ATOM 749 C CA . PHE A 1 94 ? -7.511 9.117 11.224 1.00 95.31 94 PHE A CA 1
ATOM 750 C C . PHE A 1 94 ? -8.246 7.939 11.877 1.00 95.31 94 PHE A C 1
ATOM 752 O O . PHE A 1 94 ? -9.471 7.844 11.773 1.00 95.31 94 PHE A O 1
ATOM 759 N N . ALA A 1 95 ? -7.520 7.061 12.574 1.00 94.88 95 ALA A N 1
ATOM 760 C CA . ALA A 1 95 ? -8.099 5.900 13.236 1.00 94.88 95 ALA A CA 1
ATOM 761 C C . ALA A 1 95 ? -9.063 6.301 14.360 1.00 94.88 95 ALA A C 1
ATOM 763 O O . ALA A 1 95 ? -10.139 5.716 14.478 1.00 94.88 95 ALA A O 1
ATOM 764 N N . GLN A 1 96 ? -8.719 7.330 15.138 1.00 93.75 96 GLN A N 1
ATOM 765 C CA . GLN A 1 96 ? -9.595 7.879 16.171 1.00 93.75 96 GLN A CA 1
ATOM 766 C C . GLN A 1 96 ? -10.831 8.559 15.574 1.00 93.75 96 GLN A C 1
ATOM 768 O O . GLN A 1 96 ? -11.948 8.255 15.988 1.00 93.75 96 GLN A O 1
ATOM 773 N N . ALA A 1 97 ? -10.656 9.425 14.572 1.00 94.12 97 ALA A N 1
ATOM 774 C CA . ALA A 1 97 ? -11.751 10.165 13.945 1.00 94.12 97 ALA A CA 1
ATOM 775 C C . ALA A 1 97 ? -12.777 9.246 13.266 1.00 94.12 97 ALA A C 1
ATOM 777 O O . ALA A 1 97 ? -13.971 9.538 13.271 1.00 94.12 97 ALA A O 1
ATOM 778 N N . LYS A 1 98 ? -12.324 8.124 12.697 1.00 94.31 98 LYS A N 1
ATOM 779 C CA . LYS A 1 98 ? -13.191 7.100 12.097 1.00 94.31 98 LYS A CA 1
ATOM 780 C C . LYS A 1 98 ? -13.609 5.994 13.072 1.00 94.31 98 LYS A C 1
ATOM 782 O O . LYS A 1 98 ? -14.278 5.056 12.649 1.00 94.31 98 LYS A O 1
ATOM 787 N N . ALA A 1 99 ? -13.230 6.102 14.349 1.00 91.69 99 ALA A N 1
ATOM 788 C CA . ALA A 1 99 ? -13.492 5.112 15.394 1.00 91.69 99 ALA A CA 1
ATOM 789 C C . ALA A 1 99 ? -13.140 3.673 14.964 1.00 91.69 99 ALA A C 1
ATOM 791 O O . ALA A 1 99 ? -13.885 2.727 15.234 1.00 91.69 99 ALA A O 1
ATOM 792 N N . LEU A 1 100 ? -12.005 3.517 14.273 1.00 92.19 100 LEU A N 1
ATOM 793 C CA . LEU A 1 100 ? -11.602 2.247 13.679 1.00 92.19 100 LEU A CA 1
ATOM 794 C C . LEU A 1 100 ? -11.407 1.177 14.755 1.00 92.19 100 LEU A C 1
ATOM 796 O O . LEU A 1 100 ? -10.796 1.396 15.807 1.00 92.19 100 LEU A O 1
ATOM 800 N N . ARG A 1 101 ? -11.908 -0.018 14.451 1.00 90.19 101 ARG A N 1
ATOM 801 C CA . ARG A 1 101 ? -11.668 -1.238 15.222 1.00 90.19 101 ARG A CA 1
ATOM 802 C C . ARG A 1 101 ? -11.199 -2.306 14.262 1.00 90.19 101 ARG A C 1
ATOM 804 O O . ARG A 1 101 ? -11.870 -2.563 13.263 1.00 90.19 101 ARG A O 1
ATOM 811 N N . SER A 1 102 ? -10.061 -2.911 14.563 1.00 93.88 102 SER A N 1
ATOM 812 C CA . SER A 1 102 ? -9.452 -3.895 13.673 1.00 93.88 102 SER A CA 1
ATOM 813 C C . SER A 1 102 ? -9.303 -5.240 14.361 1.00 93.88 102 SER A C 1
ATOM 815 O O . SER A 1 102 ? -9.267 -5.318 15.587 1.00 93.88 102 SER A O 1
ATOM 817 N N . ARG A 1 103 ? -9.190 -6.302 13.570 1.00 92.50 103 ARG A N 1
ATOM 818 C CA . ARG A 1 103 ? -8.788 -7.636 14.020 1.00 92.50 103 ARG A CA 1
ATOM 819 C C . ARG A 1 103 ? -7.570 -8.086 13.236 1.00 92.50 103 ARG A C 1
ATOM 821 O O . ARG A 1 103 ? -7.392 -7.689 12.083 1.00 92.50 103 ARG A O 1
ATOM 828 N N . SER A 1 104 ? -6.733 -8.894 13.874 1.00 93.31 104 SER A N 1
ATOM 829 C CA . SER A 1 104 ? -5.616 -9.538 13.190 1.00 93.31 104 SER A CA 1
ATOM 830 C C . SER A 1 104 ? -6.176 -10.572 12.222 1.00 93.31 104 SER A C 1
ATOM 832 O O . SER A 1 104 ? -6.977 -11.417 12.616 1.00 93.31 104 SER A O 1
ATOM 834 N N . HIS A 1 105 ? -5.774 -10.499 10.959 1.00 92.94 105 HIS A N 1
ATOM 835 C CA . HIS A 1 105 ? -6.151 -11.489 9.961 1.00 92.94 105 HIS A CA 1
ATOM 836 C C . HIS A 1 105 ? -4.996 -11.651 8.968 1.00 92.94 105 HIS A C 1
ATOM 838 O O . HIS A 1 105 ? -4.776 -10.765 8.139 1.00 92.94 105 HIS A O 1
ATOM 844 N N . PRO A 1 106 ? -4.205 -12.732 9.069 1.00 90.62 106 PRO A N 1
ATOM 845 C CA . PRO A 1 106 ? -3.073 -12.928 8.182 1.00 90.62 106 PRO A CA 1
ATOM 846 C C . PRO A 1 106 ? -3.558 -13.312 6.782 1.00 90.62 106 PRO A C 1
ATOM 848 O O . PRO A 1 106 ? -4.198 -14.342 6.593 1.00 90.62 106 PRO A O 1
ATOM 851 N N . PHE A 1 107 ? -3.187 -12.503 5.799 1.00 90.50 107 PHE A N 1
ATOM 852 C CA . PHE A 1 107 ? -3.313 -12.818 4.380 1.00 90.50 107 PHE A CA 1
ATOM 853 C C . PHE A 1 107 ? -1.939 -13.265 3.863 1.00 90.50 107 PHE A C 1
ATOM 855 O O . PHE A 1 107 ? -0.924 -12.632 4.163 1.00 90.50 107 PHE A O 1
ATOM 862 N N . PHE A 1 108 ? -1.875 -14.364 3.114 1.00 87.50 108 PHE A N 1
ATOM 863 C CA . PHE A 1 108 ? -0.602 -14.894 2.616 1.00 87.50 108 PHE A CA 1
ATOM 864 C C . PHE A 1 108 ? -0.161 -14.164 1.342 1.00 87.50 108 PHE A C 1
ATOM 866 O O . PHE A 1 108 ? -0.999 -13.883 0.507 1.00 87.50 108 PHE A O 1
ATOM 873 N N . PRO A 1 109 ? 1.135 -13.906 1.102 1.00 88.56 109 PRO A N 1
ATOM 874 C CA . PRO A 1 109 ? 1.564 -13.216 -0.117 1.00 88.56 109 PRO A CA 1
ATOM 875 C C . PRO A 1 109 ? 1.058 -13.882 -1.409 1.00 88.56 109 PRO A C 1
ATOM 877 O O . PRO A 1 109 ? 1.207 -15.099 -1.582 1.00 88.56 109 PRO A O 1
ATOM 880 N N . LEU A 1 110 ? 0.530 -13.081 -2.341 1.00 87.31 110 LEU A N 1
ATOM 881 C CA . LEU A 1 110 ? 0.079 -13.563 -3.649 1.00 87.31 110 LEU A CA 1
ATOM 882 C C . LEU A 1 110 ? 1.296 -13.965 -4.483 1.00 87.31 110 LEU A C 1
ATOM 884 O O . LEU A 1 110 ? 2.241 -13.187 -4.627 1.00 87.31 110 LEU A O 1
ATOM 888 N N . SER A 1 111 ? 1.281 -15.188 -5.014 1.00 86.94 111 SER A N 1
ATOM 889 C CA . SER A 1 111 ? 2.355 -15.708 -5.864 1.00 86.94 111 SER A CA 1
ATOM 890 C C . SER A 1 111 ? 2.013 -15.495 -7.336 1.00 86.94 111 SER A C 1
ATOM 892 O O . SER A 1 111 ? 0.945 -15.902 -7.778 1.00 86.94 111 SER A O 1
ATOM 894 N N . LEU A 1 112 ? 2.934 -14.885 -8.079 1.00 86.12 112 LEU A N 1
ATOM 895 C CA . LEU A 1 112 ? 2.820 -14.621 -9.517 1.00 86.12 112 LEU A CA 1
ATOM 896 C C . LEU A 1 112 ? 3.724 -15.574 -10.315 1.00 86.12 112 LEU A C 1
ATOM 898 O O . LEU A 1 112 ? 4.676 -16.142 -9.762 1.00 86.12 112 LEU A O 1
ATOM 902 N N . SER A 1 113 ? 3.466 -15.739 -11.615 1.00 78.69 113 SER A N 1
ATOM 903 C CA . SER A 1 113 ? 4.117 -16.751 -12.469 1.00 78.69 113 SER A CA 1
ATOM 904 C C . SER A 1 113 ? 5.641 -16.623 -12.533 1.00 78.69 113 SER A C 1
ATOM 906 O O . SER A 1 113 ? 6.361 -17.617 -12.627 1.00 78.69 113 SER A O 1
ATOM 908 N N . VAL A 1 114 ? 6.164 -15.405 -12.385 1.00 78.19 114 VAL A N 1
ATOM 909 C CA . VAL A 1 114 ? 7.606 -15.109 -12.363 1.00 78.19 114 VAL A CA 1
ATOM 910 C C . VAL A 1 114 ? 8.310 -15.490 -11.047 1.00 78.19 114 VAL A C 1
ATOM 912 O O . VAL A 1 114 ? 9.469 -15.132 -10.836 1.00 78.19 114 VAL A O 1
ATOM 915 N N . GLY A 1 115 ? 7.641 -16.221 -10.147 1.00 74.69 115 GLY A N 1
ATOM 916 C CA . GLY A 1 115 ? 8.189 -16.628 -8.845 1.00 74.69 115 GLY A CA 1
ATOM 917 C C . GLY A 1 115 ? 8.291 -15.475 -7.840 1.00 74.69 115 GLY A C 1
ATOM 918 O O . GLY A 1 115 ? 8.985 -15.577 -6.817 1.00 74.69 115 GLY A O 1
ATOM 919 N N . GLU A 1 116 ? 7.616 -14.368 -8.139 1.00 81.06 116 GLU A N 1
ATOM 920 C CA . GLU A 1 116 ? 7.513 -13.204 -7.274 1.00 81.06 116 GLU A CA 1
ATOM 921 C C . GLU A 1 116 ? 6.323 -13.343 -6.336 1.00 81.06 116 GLU A C 1
ATOM 923 O O . GLU A 1 116 ? 5.284 -13.900 -6.688 1.00 81.06 116 GLU A O 1
ATOM 928 N N . LYS A 1 117 ? 6.515 -12.849 -5.115 1.00 86.50 117 LYS A N 1
ATOM 929 C CA . LYS A 1 117 ? 5.473 -12.780 -4.099 1.00 86.50 117 LYS A CA 1
ATOM 930 C C . LYS A 1 117 ? 5.268 -11.322 -3.754 1.00 86.50 117 LYS A C 1
ATOM 932 O O . LYS A 1 117 ? 6.256 -10.640 -3.481 1.00 86.50 117 LYS A O 1
ATOM 937 N N . VAL A 1 118 ? 4.023 -10.872 -3.791 1.00 88.62 118 VAL A N 1
ATOM 938 C CA . VAL A 1 118 ? 3.661 -9.488 -3.488 1.00 88.62 118 VAL A CA 1
ATOM 939 C C . VAL A 1 118 ? 2.679 -9.444 -2.329 1.00 88.62 118 VAL A C 1
ATOM 941 O O . VAL A 1 118 ? 1.779 -10.280 -2.232 1.00 88.62 118 VAL A O 1
ATOM 944 N N . GLU A 1 119 ? 2.867 -8.463 -1.453 1.00 91.94 119 GLU A N 1
ATOM 945 C CA . GLU A 1 119 ? 1.968 -8.168 -0.347 1.00 91.94 119 GLU A CA 1
ATOM 946 C C . GLU A 1 119 ? 1.547 -6.694 -0.421 1.00 91.94 119 GLU A C 1
ATOM 948 O O . GLU A 1 119 ? 2.311 -5.773 -0.129 1.00 91.94 119 GLU A O 1
ATOM 953 N N . TYR A 1 120 ? 0.306 -6.459 -0.850 1.00 94.69 120 TYR A N 1
ATOM 954 C CA . TYR A 1 120 ? -0.276 -5.119 -0.953 1.00 94.69 120 TYR A CA 1
ATOM 955 C C . TYR A 1 120 ? -1.420 -4.922 0.039 1.00 94.69 120 TYR A C 1
ATOM 957 O O . TYR A 1 120 ? -2.455 -4.354 -0.285 1.00 94.69 120 TYR A O 1
ATOM 965 N N . TRP A 1 121 ? -1.247 -5.408 1.259 1.00 95.44 121 TRP A N 1
ATOM 966 C CA . TRP A 1 121 ? -2.227 -5.298 2.332 1.00 95.44 121 TRP A CA 1
ATOM 967 C C . TRP A 1 121 ? -1.512 -5.382 3.674 1.00 95.44 121 TRP A C 1
ATOM 969 O O . TRP A 1 121 ? -0.353 -5.781 3.770 1.00 95.44 121 TRP A O 1
ATOM 979 N N . LEU A 1 122 ? -2.203 -4.965 4.723 1.00 94.81 122 LEU A N 1
ATOM 980 C CA . LEU A 1 122 ? -1.809 -5.240 6.092 1.00 94.81 122 LEU A CA 1
ATOM 981 C C . LEU A 1 122 ? -2.456 -6.554 6.559 1.00 94.81 122 LEU A C 1
ATOM 983 O O . LEU A 1 122 ? -3.558 -6.871 6.110 1.00 94.81 122 LEU A O 1
ATOM 987 N N . PRO A 1 123 ? -1.840 -7.294 7.500 1.00 94.19 123 PRO A N 1
ATOM 988 C CA . PRO A 1 123 ? -2.420 -8.503 8.091 1.00 94.19 123 PRO A CA 1
ATOM 989 C C . PRO A 1 123 ? -3.511 -8.161 9.126 1.00 94.19 123 PRO A C 1
ATOM 991 O O . PRO A 1 123 ? -3.515 -8.661 10.253 1.00 94.19 123 PRO A O 1
ATOM 994 N N . ILE A 1 124 ? -4.400 -7.232 8.774 1.00 94.75 124 ILE A N 1
ATOM 995 C CA . ILE A 1 124 ? -5.490 -6.731 9.607 1.00 94.75 124 ILE A CA 1
ATOM 996 C C . ILE A 1 124 ? -6.735 -6.518 8.746 1.00 94.75 124 ILE A C 1
ATOM 998 O O . ILE A 1 124 ? -6.644 -6.121 7.584 1.00 94.75 124 ILE A O 1
ATOM 1002 N N . VAL A 1 125 ? -7.901 -6.710 9.352 1.00 95.31 125 VAL A N 1
ATOM 1003 C CA . VAL A 1 125 ? -9.192 -6.299 8.790 1.00 95.31 125 VAL A CA 1
ATOM 1004 C C . VAL A 1 125 ? -9.783 -5.250 9.715 1.00 95.31 125 VAL A C 1
ATOM 1006 O O . VAL A 1 125 ? -9.887 -5.471 10.922 1.00 95.31 125 VAL A O 1
ATOM 1009 N N . THR A 1 126 ? -10.164 -4.108 9.157 1.00 95.06 126 THR A N 1
ATOM 1010 C CA . THR A 1 126 ? -10.677 -2.960 9.904 1.00 95.06 126 THR A CA 1
ATOM 1011 C C . THR A 1 126 ? -12.158 -2.759 9.616 1.00 95.06 126 THR A C 1
ATOM 1013 O O . THR A 1 126 ? -12.570 -2.791 8.467 1.00 95.06 126 THR A O 1
ATOM 1016 N N . ALA A 1 127 ? -12.975 -2.510 10.635 1.00 93.56 127 ALA A N 1
ATOM 1017 C CA . ALA A 1 127 ? -14.353 -2.075 10.433 1.00 93.56 127 ALA A CA 1
ATOM 1018 C C . ALA A 1 127 ? -14.383 -0.566 10.154 1.00 93.56 127 ALA A C 1
ATOM 1020 O O . ALA A 1 127 ? -13.978 0.230 11.005 1.00 93.56 127 ALA A O 1
ATOM 1021 N N . LEU A 1 128 ? -14.883 -0.175 8.981 1.00 93.12 128 LEU A N 1
ATOM 1022 C CA . LEU A 1 128 ? -15.165 1.216 8.629 1.00 93.12 128 LEU A CA 1
ATOM 1023 C C . LEU A 1 128 ? -16.642 1.324 8.254 1.00 93.12 128 LEU A C 1
ATOM 1025 O O . LEU A 1 128 ? -17.077 0.695 7.295 1.00 93.12 128 LEU A O 1
ATOM 1029 N N . GLU A 1 129 ? -17.409 2.115 9.011 1.00 89.31 129 GLU A N 1
ATOM 1030 C CA . GLU A 1 129 ? -18.843 2.347 8.743 1.00 89.31 129 GLU A CA 1
ATOM 1031 C C . GLU A 1 129 ? -19.656 1.032 8.665 1.00 89.31 129 GLU A C 1
ATOM 1033 O O . GLU A 1 129 ? -20.602 0.905 7.899 1.00 89.31 129 GLU A O 1
ATOM 1038 N N . GLY A 1 130 ? -19.263 0.029 9.461 1.00 87.38 130 GLY A N 1
ATOM 1039 C CA . GLY A 1 130 ? -19.909 -1.290 9.507 1.00 87.38 130 GLY A CA 1
ATOM 1040 C C . GLY A 1 130 ? -19.466 -2.272 8.418 1.00 87.38 130 GLY A C 1
ATOM 1041 O O . GLY A 1 130 ? -19.834 -3.442 8.485 1.00 87.38 130 GLY A O 1
ATOM 1042 N N . VAL A 1 131 ? -18.637 -1.842 7.462 1.00 92.19 131 VAL A N 1
ATOM 1043 C CA . VAL A 1 131 ? -18.138 -2.681 6.364 1.00 92.19 131 VAL A CA 1
ATOM 1044 C C . VAL A 1 131 ? -16.682 -3.094 6.630 1.00 92.19 131 VAL A C 1
ATOM 1046 O O . VAL A 1 131 ? -15.880 -2.255 7.061 1.00 92.19 131 VAL A O 1
ATOM 1049 N N . PRO A 1 132 ? -16.301 -4.365 6.384 1.00 95.25 132 PRO A N 1
ATOM 1050 C CA . PRO A 1 132 ? -14.904 -4.780 6.434 1.00 95.25 132 PRO A CA 1
ATOM 1051 C C . PRO A 1 132 ? -14.067 -4.008 5.414 1.00 95.25 132 PRO A C 1
ATOM 1053 O O . PRO A 1 132 ? -14.435 -3.912 4.247 1.00 95.25 132 PRO A O 1
ATOM 1056 N N . LEU A 1 133 ? -12.928 -3.487 5.851 1.00 96.81 133 LEU A N 1
ATOM 1057 C CA . LEU A 1 133 ? -11.961 -2.752 5.052 1.00 96.81 133 LEU A CA 1
ATOM 1058 C C . LEU A 1 133 ? -10.591 -3.415 5.199 1.00 96.81 133 LEU A C 1
ATOM 1060 O O . LEU A 1 133 ? -10.071 -3.529 6.312 1.00 96.81 133 LEU A O 1
ATOM 1064 N N . VAL A 1 134 ? -9.983 -3.799 4.078 1.00 97.19 134 VAL A N 1
ATOM 1065 C CA . VAL A 1 134 ? -8.578 -4.227 4.038 1.00 97.19 134 VAL A CA 1
ATOM 1066 C C . VAL A 1 134 ? -7.731 -3.085 3.501 1.00 97.19 134 VAL A C 1
ATOM 1068 O O . VAL A 1 134 ? -8.058 -2.494 2.473 1.00 97.19 134 VAL A O 1
ATOM 1071 N N . ILE A 1 135 ? -6.659 -2.742 4.218 1.00 96.44 135 ILE A N 1
ATOM 1072 C CA . ILE A 1 135 ? -5.890 -1.518 3.977 1.00 96.44 135 ILE A CA 1
ATOM 1073 C C . ILE A 1 135 ? -4.474 -1.846 3.509 1.00 96.44 135 ILE A C 1
ATOM 1075 O O . ILE A 1 135 ? -3.795 -2.683 4.096 1.00 96.44 135 ILE A O 1
ATOM 1079 N N . PHE A 1 136 ? -3.995 -1.093 2.524 1.00 96.88 136 PHE A N 1
ATOM 1080 C CA . PHE A 1 136 ? -2.584 -0.924 2.201 1.00 96.88 136 PHE A CA 1
ATOM 1081 C C . PHE A 1 136 ? -2.107 0.480 2.587 1.00 96.88 136 PHE A C 1
ATOM 1083 O O . PHE A 1 136 ? -2.812 1.460 2.347 1.00 96.88 136 PHE A O 1
ATOM 1090 N N . VAL A 1 137 ? -0.902 0.612 3.150 1.00 96.31 137 VAL A N 1
ATOM 1091 C CA . VAL A 1 137 ? -0.345 1.914 3.567 1.00 96.31 137 VAL A CA 1
ATOM 1092 C C . VAL A 1 137 ? 0.904 2.252 2.753 1.00 96.31 137 VAL A C 1
ATOM 1094 O O . VAL A 1 137 ? 1.945 1.605 2.893 1.00 96.31 137 VAL A O 1
ATOM 1097 N N . ASP A 1 138 ? 0.834 3.332 1.971 1.00 94.75 138 ASP A N 1
ATOM 1098 C CA . ASP A 1 138 ? 1.977 3.933 1.276 1.00 94.75 138 ASP A CA 1
ATOM 1099 C C . ASP A 1 138 ? 2.424 5.216 2.002 1.00 94.75 138 ASP A C 1
ATOM 1101 O O . ASP A 1 138 ? 1.870 6.294 1.770 1.00 94.75 138 ASP A O 1
ATOM 1105 N N . PRO A 1 139 ? 3.441 5.145 2.887 1.00 92.00 139 PRO A N 1
ATOM 1106 C CA . PRO A 1 139 ? 3.899 6.299 3.654 1.00 92.00 139 PRO A CA 1
ATOM 1107 C C . PRO A 1 139 ? 4.779 7.261 2.845 1.00 92.00 139 PRO A C 1
ATOM 1109 O O . PRO A 1 139 ? 5.233 8.270 3.394 1.00 92.00 139 PRO A O 1
ATOM 1112 N N . ARG A 1 140 ? 5.087 6.975 1.572 1.00 88.38 140 ARG A N 1
ATOM 1113 C CA . ARG A 1 140 ? 6.046 7.777 0.804 1.00 88.38 140 ARG A CA 1
ATOM 1114 C C . ARG A 1 140 ? 5.561 9.219 0.643 1.00 88.38 140 ARG A C 1
ATOM 1116 O O . ARG A 1 140 ? 4.370 9.512 0.553 1.00 88.38 140 ARG A O 1
ATOM 1123 N N . ARG A 1 141 ? 6.513 10.154 0.657 1.00 83.44 141 ARG A N 1
ATOM 1124 C CA . ARG A 1 141 ? 6.251 11.578 0.390 1.00 83.44 141 ARG A CA 1
ATOM 1125 C C . ARG A 1 141 ? 6.333 11.894 -1.097 1.00 83.44 141 ARG A C 1
ATOM 1127 O O . ARG A 1 141 ? 5.494 12.608 -1.622 1.00 83.44 141 ARG A O 1
ATOM 1134 N N . SER A 1 142 ? 7.349 11.357 -1.761 1.00 82.38 142 SER A N 1
ATOM 1135 C CA . SER A 1 142 ? 7.573 11.515 -3.192 1.00 82.38 142 SER A CA 1
ATOM 1136 C C . SER A 1 142 ? 7.375 10.186 -3.911 1.00 82.38 142 SER A C 1
ATOM 1138 O O . SER A 1 142 ? 7.606 9.115 -3.346 1.00 82.38 142 SER A O 1
ATOM 1140 N N . ASN A 1 143 ? 6.965 10.267 -5.178 1.00 81.00 143 ASN A N 1
ATOM 1141 C CA . ASN A 1 143 ? 6.741 9.110 -6.047 1.00 81.00 143 ASN A CA 1
ATOM 1142 C C . ASN A 1 143 ? 5.789 8.058 -5.438 1.00 81.00 143 ASN A C 1
ATOM 1144 O O . ASN A 1 143 ? 6.059 6.854 -5.540 1.00 81.00 143 ASN A O 1
ATOM 1148 N N . GLY A 1 144 ? 4.720 8.522 -4.783 1.00 84.81 144 GLY A N 1
ATOM 1149 C CA . GLY A 1 144 ? 3.631 7.668 -4.306 1.00 84.81 144 GLY A CA 1
ATOM 1150 C C . GLY A 1 144 ? 2.797 7.094 -5.455 1.00 84.81 144 GLY A C 1
ATOM 1151 O O . GLY A 1 144 ? 3.030 7.398 -6.628 1.00 84.81 144 GLY A O 1
ATOM 1152 N N . LEU A 1 145 ? 1.822 6.255 -5.114 1.00 93.25 145 LEU A N 1
ATOM 1153 C CA . LEU A 1 145 ? 0.934 5.624 -6.094 1.00 93.25 145 LEU A CA 1
ATOM 1154 C C . LEU A 1 145 ? 0.081 6.655 -6.861 1.00 93.25 145 LEU A C 1
ATOM 1156 O O . LEU A 1 145 ? -0.610 7.483 -6.260 1.00 93.25 145 LEU A O 1
ATOM 1160 N N . THR A 1 146 ? 0.123 6.579 -8.194 1.00 94.06 146 THR A N 1
ATOM 1161 C CA . THR A 1 146 ? -0.788 7.272 -9.122 1.00 94.06 146 THR A CA 1
ATOM 1162 C C . THR A 1 146 ? -2.161 6.588 -9.146 1.00 94.06 146 THR A C 1
ATOM 1164 O O . THR A 1 146 ? -2.344 5.554 -8.511 1.00 94.06 146 THR A O 1
ATOM 1167 N N . ALA A 1 147 ? -3.138 7.137 -9.879 1.00 94.44 147 ALA A N 1
ATOM 1168 C CA . ALA A 1 147 ? -4.434 6.471 -10.064 1.00 94.44 147 ALA A CA 1
ATOM 1169 C C . ALA A 1 147 ? -4.278 5.067 -10.668 1.00 94.44 147 ALA A C 1
ATOM 1171 O O . ALA A 1 147 ? -4.807 4.107 -10.120 1.00 94.44 147 ALA A O 1
ATOM 1172 N N . GLU A 1 148 ? -3.453 4.942 -11.705 1.00 95.19 148 GLU A N 1
ATOM 1173 C CA . GLU A 1 148 ? -3.177 3.661 -12.354 1.00 95.19 148 GLU A CA 1
ATOM 1174 C C . GLU A 1 148 ? -2.445 2.674 -11.428 1.00 95.19 148 GLU A C 1
ATOM 1176 O O . GLU A 1 148 ? -2.778 1.495 -11.352 1.00 95.19 148 GLU A O 1
ATOM 1181 N N . ALA A 1 149 ? -1.490 3.165 -10.633 1.00 95.94 149 ALA A N 1
ATOM 1182 C CA . ALA A 1 149 ? -0.810 2.338 -9.640 1.00 95.94 149 ALA A CA 1
ATOM 1183 C C . ALA A 1 149 ? -1.760 1.875 -8.520 1.00 95.94 149 ALA A C 1
ATOM 1185 O O . ALA A 1 149 ? -1.632 0.760 -8.021 1.00 95.94 149 ALA A O 1
ATOM 1186 N N . ARG A 1 150 ? -2.733 2.714 -8.132 1.00 97.19 150 ARG A N 1
ATOM 1187 C CA . ARG A 1 150 ? -3.792 2.324 -7.193 1.00 97.19 150 ARG A CA 1
ATOM 1188 C C . ARG A 1 150 ? -4.719 1.274 -7.800 1.00 97.19 150 ARG A C 1
ATOM 1190 O O . ARG A 1 150 ? -4.993 0.296 -7.120 1.00 97.19 150 ARG A O 1
ATOM 1197 N N . ARG A 1 151 ? -5.129 1.425 -9.066 1.00 97.62 151 ARG A N 1
ATOM 1198 C CA . ARG A 1 151 ? -5.907 0.414 -9.807 1.00 97.62 151 ARG A CA 1
ATOM 1199 C C . ARG A 1 151 ? -5.209 -0.944 -9.784 1.00 97.62 151 ARG A C 1
ATOM 1201 O O . ARG A 1 151 ? -5.825 -1.940 -9.416 1.00 97.62 151 ARG A O 1
ATOM 1208 N N . PHE A 1 152 ? -3.913 -0.973 -10.092 1.00 97.31 152 PHE A N 1
ATOM 1209 C CA . PHE A 1 152 ? -3.104 -2.191 -10.033 1.00 97.31 152 PHE A CA 1
ATOM 1210 C C . PHE A 1 152 ? -3.096 -2.827 -8.633 1.00 97.31 152 PHE A C 1
ATOM 1212 O O . PHE A 1 152 ? -3.333 -4.025 -8.497 1.00 97.31 152 PHE A O 1
ATOM 1219 N N . VAL A 1 153 ? -2.886 -2.029 -7.580 1.00 97.50 153 VAL A N 1
ATOM 1220 C CA . VAL A 1 153 ? -2.914 -2.516 -6.190 1.00 97.50 153 VAL A CA 1
ATOM 1221 C C . VAL A 1 153 ? -4.296 -3.046 -5.798 1.00 97.50 153 VAL A C 1
ATOM 1223 O O . VAL A 1 153 ? -4.380 -4.141 -5.250 1.00 97.50 153 VAL A O 1
ATOM 1226 N N . PHE A 1 154 ? -5.375 -2.323 -6.110 1.00 98.12 154 PHE A N 1
ATOM 1227 C CA . PHE A 1 154 ? -6.737 -2.786 -5.835 1.00 98.12 154 PHE A CA 1
ATOM 1228 C C . PHE A 1 154 ? -7.061 -4.091 -6.554 1.00 98.12 154 PHE A C 1
ATOM 1230 O O . PHE A 1 154 ? -7.699 -4.957 -5.968 1.00 98.12 154 PHE A O 1
ATOM 1237 N N . SER A 1 155 ? -6.579 -4.258 -7.783 1.00 97.38 155 SER A N 1
ATOM 1238 C CA . SER A 1 155 ? -6.781 -5.484 -8.559 1.00 97.38 155 SER A CA 1
ATOM 1239 C C . SER A 1 155 ? -6.065 -6.673 -7.904 1.00 97.38 155 SER A C 1
ATOM 1241 O O . SER A 1 155 ? -6.678 -7.707 -7.665 1.00 97.38 155 SER A O 1
ATOM 1243 N N . MET A 1 156 ? -4.806 -6.492 -7.478 1.00 96.50 156 MET A N 1
ATOM 1244 C CA . MET A 1 156 ? -4.065 -7.510 -6.714 1.00 96.50 156 MET A CA 1
ATOM 1245 C C . MET A 1 156 ? -4.765 -7.878 -5.398 1.00 96.50 156 MET A C 1
ATOM 1247 O O . MET A 1 156 ? -4.836 -9.050 -5.030 1.00 96.50 156 MET A O 1
ATOM 1251 N N . MET A 1 157 ? -5.286 -6.879 -4.682 1.00 97.06 157 MET A N 1
ATOM 1252 C CA . MET A 1 157 ? -6.060 -7.090 -3.460 1.00 97.06 157 MET A CA 1
ATOM 1253 C C . MET A 1 157 ? -7.375 -7.828 -3.745 1.00 97.06 157 MET A C 1
ATOM 1255 O O . MET A 1 157 ? -7.732 -8.722 -2.991 1.00 97.06 157 MET A O 1
ATOM 1259 N N . HIS A 1 158 ? -8.094 -7.492 -4.817 1.00 96.69 158 HIS A N 1
ATOM 1260 C CA . HIS A 1 158 ? -9.357 -8.132 -5.188 1.00 96.69 158 HIS A CA 1
ATOM 1261 C C . HIS A 1 158 ? -9.181 -9.622 -5.485 1.00 96.69 158 HIS A C 1
ATOM 1263 O O . HIS A 1 158 ? -9.848 -10.444 -4.855 1.00 96.69 158 HIS A O 1
ATOM 1269 N N . GLU A 1 159 ? -8.237 -9.960 -6.364 1.00 94.94 159 GLU A N 1
ATOM 1270 C CA . GLU A 1 159 ? -7.899 -11.345 -6.704 1.00 94.94 159 GLU A CA 1
ATOM 1271 C C . GLU A 1 159 ? -7.512 -12.147 -5.456 1.00 94.94 159 GLU A C 1
ATOM 1273 O O . GLU A 1 159 ? -8.002 -13.252 -5.219 1.00 94.94 159 GLU A O 1
ATOM 1278 N N . HIS A 1 160 ? -6.668 -11.567 -4.600 1.00 94.25 160 HIS A N 1
ATOM 1279 C CA . HIS A 1 160 ? -6.148 -12.290 -3.448 1.00 94.25 160 HIS A CA 1
ATOM 1280 C C . HIS A 1 160 ? -7.104 -12.353 -2.247 1.00 94.25 160 HIS A C 1
ATOM 1282 O O . HIS A 1 160 ? -7.058 -13.314 -1.488 1.00 94.25 160 HIS A O 1
ATOM 1288 N N . ILE A 1 161 ? -7.940 -11.338 -2.028 1.00 94.25 161 ILE A N 1
ATOM 1289 C CA . ILE A 1 161 ? -8.771 -11.231 -0.820 1.00 94.25 161 ILE A CA 1
ATOM 1290 C C . ILE A 1 161 ? -10.216 -11.614 -1.125 1.00 94.25 161 ILE A C 1
ATOM 1292 O O . ILE A 1 161 ? -10.766 -12.483 -0.455 1.00 94.25 161 ILE A O 1
ATOM 1296 N N . ARG A 1 162 ? -10.837 -10.976 -2.124 1.00 94.94 162 ARG A N 1
ATOM 1297 C CA . ARG A 1 162 ? -12.268 -11.154 -2.420 1.00 94.94 162 ARG A CA 1
ATOM 1298 C C . ARG A 1 162 ? -12.540 -12.457 -3.159 1.00 94.94 162 ARG A C 1
ATOM 1300 O O . ARG A 1 162 ? -13.489 -13.152 -2.815 1.00 94.94 162 ARG A O 1
ATOM 1307 N N . LEU A 1 163 ? -11.726 -12.780 -4.166 1.00 94.00 163 LEU A N 1
ATOM 1308 C CA . LEU A 1 163 ? -11.931 -13.992 -4.965 1.00 94.00 163 LEU A CA 1
ATOM 1309 C C . LEU A 1 163 ? -11.380 -15.243 -4.277 1.00 94.00 163 LEU A C 1
ATOM 1311 O O . LEU A 1 163 ? -11.979 -16.311 -4.389 1.00 94.00 163 LEU A O 1
ATOM 1315 N N . ALA A 1 164 ? -10.287 -15.124 -3.516 1.00 90.06 164 ALA A N 1
ATOM 1316 C CA . ALA A 1 164 ? -9.720 -16.270 -2.806 1.00 90.06 164 ALA A CA 1
ATOM 1317 C C . ALA A 1 164 ? -10.496 -16.659 -1.534 1.00 90.06 164 ALA A C 1
ATOM 1319 O O . ALA A 1 164 ? -10.400 -17.806 -1.096 1.00 90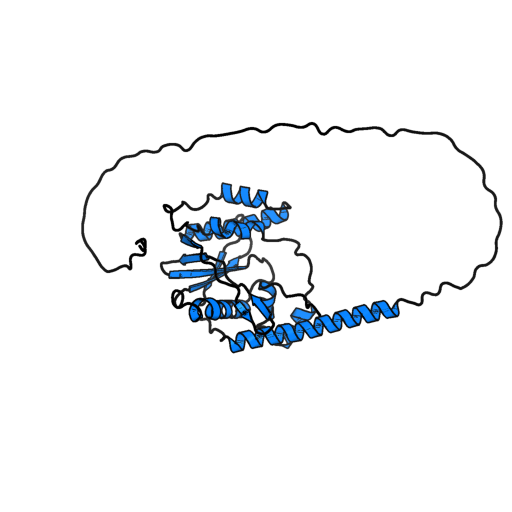.06 164 ALA A O 1
ATOM 1320 N N . ASN A 1 165 ? -11.239 -15.730 -0.919 1.00 89.19 165 ASN A N 1
ATOM 1321 C CA . ASN A 1 165 ? -12.009 -15.996 0.294 1.00 89.19 165 ASN A CA 1
ATOM 1322 C C . ASN A 1 165 ? -13.388 -15.317 0.261 1.00 89.19 165 ASN A C 1
ATOM 1324 O O . ASN A 1 165 ? -13.506 -14.094 0.356 1.00 89.19 165 ASN A O 1
ATOM 1328 N N . LEU A 1 166 ? -14.441 -16.141 0.213 1.00 90.38 166 LEU A N 1
ATOM 1329 C CA . LEU A 1 166 ? -15.834 -15.691 0.157 1.00 90.38 166 LEU A CA 1
ATOM 1330 C C . LEU A 1 166 ? -16.253 -14.847 1.370 1.00 90.38 166 LEU A C 1
ATOM 1332 O O . LEU A 1 166 ? -17.102 -13.972 1.216 1.00 90.38 166 LEU A O 1
ATOM 1336 N N . ASP A 1 167 ? -15.630 -15.037 2.539 1.00 90.56 167 ASP A N 1
ATOM 1337 C CA . ASP A 1 167 ? -15.914 -14.233 3.738 1.00 90.56 167 ASP A CA 1
ATOM 1338 C C . ASP A 1 167 ? -15.590 -12.743 3.528 1.00 90.56 167 ASP A C 1
ATOM 1340 O O . ASP A 1 167 ? -16.153 -11.874 4.197 1.00 90.56 167 ASP A O 1
ATOM 1344 N N . PHE A 1 168 ? -14.699 -12.434 2.580 1.00 93.88 168 PHE A N 1
ATOM 1345 C CA . PHE A 1 168 ? -14.299 -11.074 2.237 1.00 93.88 168 PHE A CA 1
ATOM 1346 C C . PHE A 1 168 ? -14.804 -10.619 0.872 1.00 93.88 168 PHE A C 1
ATOM 1348 O O . PHE A 1 168 ? -14.389 -9.553 0.424 1.00 93.88 168 PHE A O 1
ATOM 1355 N N . ALA A 1 169 ? -15.714 -11.352 0.222 1.00 93.31 169 ALA A N 1
ATOM 1356 C CA . ALA A 1 169 ? -16.194 -11.030 -1.126 1.00 93.31 169 ALA A CA 1
ATOM 1357 C C . ALA A 1 169 ? -16.717 -9.584 -1.257 1.00 93.31 169 ALA A C 1
ATOM 1359 O O . ALA A 1 169 ? -16.526 -8.941 -2.288 1.00 93.31 169 ALA A O 1
ATOM 1360 N N . THR A 1 170 ? -17.319 -9.047 -0.191 1.00 92.75 170 THR A N 1
ATOM 1361 C CA . THR A 1 170 ? -17.861 -7.679 -0.129 1.00 92.75 170 THR A CA 1
ATOM 1362 C C . THR A 1 170 ? -16.985 -6.705 0.665 1.00 92.75 170 THR A C 1
ATOM 1364 O O . THR A 1 170 ? -17.408 -5.581 0.935 1.00 92.75 170 THR A O 1
ATOM 1367 N N . ALA A 1 171 ? -15.788 -7.113 1.097 1.00 95.19 171 ALA A N 1
ATOM 1368 C CA . ALA A 1 171 ? -14.898 -6.254 1.872 1.00 95.19 171 ALA A CA 1
ATOM 1369 C C . ALA A 1 171 ? -14.408 -5.091 1.007 1.00 95.19 171 ALA A C 1
ATOM 1371 O O . ALA A 1 171 ? -13.899 -5.316 -0.087 1.00 95.19 171 ALA A O 1
ATOM 1372 N N . ARG A 1 172 ? -14.509 -3.853 1.488 1.00 96.81 172 ARG A N 1
ATOM 1373 C CA . ARG A 1 172 ? -13.944 -2.667 0.834 1.00 96.81 172 ARG A CA 1
ATOM 1374 C C . ARG A 1 172 ? -12.414 -2.766 0.811 1.00 96.81 172 ARG A C 1
ATOM 1376 O O . ARG A 1 172 ? -11.803 -3.255 1.764 1.00 96.81 172 ARG A O 1
ATOM 1383 N N . LEU A 1 173 ? -11.785 -2.286 -0.255 1.00 97.62 173 LEU A N 1
ATOM 1384 C CA . LEU A 1 173 ? -10.329 -2.236 -0.372 1.00 97.62 173 LEU A CA 1
ATOM 1385 C C . LEU A 1 173 ? -9.879 -0.782 -0.249 1.00 97.62 173 LEU A C 1
ATOM 1387 O O . LEU A 1 173 ? -10.459 0.121 -0.849 1.00 97.62 173 LEU A O 1
ATOM 1391 N N . GLY A 1 174 ? -8.859 -0.539 0.569 1.00 97.31 174 GLY A N 1
ATOM 1392 C CA . GLY A 1 174 ? -8.397 0.803 0.898 1.00 97.31 174 GLY A CA 1
ATOM 1393 C C . GLY A 1 174 ? -6.907 0.976 0.669 1.00 97.31 174 GLY A C 1
ATOM 1394 O O . GLY A 1 174 ? -6.100 0.171 1.122 1.00 97.31 174 GLY A O 1
ATOM 1395 N N . ILE A 1 175 ? -6.525 2.082 0.040 1.00 97.75 175 ILE A N 1
ATOM 1396 C CA . ILE A 1 175 ? -5.135 2.535 -0.020 1.00 97.75 175 ILE A CA 1
ATOM 1397 C C . ILE A 1 175 ? -5.027 3.840 0.758 1.00 97.75 175 ILE A C 1
ATOM 1399 O O . ILE A 1 175 ? -5.644 4.849 0.412 1.00 97.75 175 ILE A O 1
ATOM 1403 N N . VAL A 1 176 ? -4.208 3.824 1.804 1.00 97.06 176 VAL A N 1
ATOM 1404 C CA . VAL A 1 176 ? -3.887 4.987 2.625 1.00 97.06 176 VAL A CA 1
ATOM 1405 C C . VAL A 1 176 ? -2.597 5.619 2.118 1.00 97.06 176 VAL A C 1
ATOM 1407 O O . VAL A 1 176 ? -1.513 5.038 2.212 1.00 97.06 176 VAL A O 1
ATOM 1410 N N . GLN A 1 177 ? -2.728 6.834 1.594 1.00 95.88 177 GLN A N 1
ATOM 1411 C CA . GLN A 1 177 ? -1.623 7.724 1.247 1.00 95.88 177 GLN A CA 1
ATOM 1412 C C . GLN A 1 177 ? -1.656 8.960 2.151 1.00 95.88 177 GLN A C 1
ATOM 1414 O O . GLN A 1 177 ? -2.558 9.130 2.971 1.00 95.88 177 GLN A O 1
ATOM 1419 N N . PHE A 1 178 ? -0.674 9.845 2.005 1.00 94.94 178 PHE A N 1
ATOM 1420 C CA . PHE A 1 178 ? -0.501 10.985 2.902 1.00 94.94 178 PHE A CA 1
ATOM 1421 C C . PHE A 1 178 ? -0.231 12.268 2.123 1.00 94.94 178 PHE A C 1
ATOM 1423 O O . PHE A 1 178 ? 0.617 12.279 1.226 1.00 94.94 178 PHE A O 1
ATOM 1430 N N . GLY A 1 179 ? -0.901 13.350 2.513 1.00 90.88 179 GLY A N 1
ATOM 1431 C CA . GLY A 1 179 ? -0.650 14.690 1.986 1.00 90.88 179 GLY A CA 1
ATOM 1432 C C . GLY A 1 179 ? 0.670 15.299 2.469 1.00 90.88 179 GLY A C 1
ATOM 1433 O O . GLY A 1 179 ? 1.520 14.629 3.077 1.00 90.88 179 GLY A O 1
ATOM 1434 N N . ASP A 1 180 ? 0.832 16.591 2.193 1.00 88.50 180 ASP A N 1
ATOM 1435 C CA . ASP A 1 180 ? 1.935 17.388 2.724 1.00 88.50 180 ASP A CA 1
ATOM 1436 C C . ASP A 1 180 ? 1.808 17.598 4.234 1.00 88.50 180 ASP A C 1
ATOM 1438 O O . ASP A 1 180 ? 0.731 17.474 4.811 1.00 88.50 180 ASP A O 1
ATOM 1442 N N . ALA A 1 181 ? 2.936 17.862 4.894 1.00 86.94 181 ALA A N 1
ATOM 1443 C CA . ALA A 1 181 ? 2.939 18.042 6.337 1.00 86.94 181 ALA A CA 1
ATOM 1444 C C . ALA A 1 181 ? 2.177 19.319 6.726 1.00 86.94 181 ALA A C 1
ATOM 1446 O O . ALA A 1 181 ? 2.464 20.401 6.215 1.00 86.94 181 ALA A O 1
ATOM 1447 N N . THR A 1 182 ? 1.229 19.192 7.648 1.00 82.81 182 THR A N 1
ATOM 1448 C CA . THR A 1 182 ? 0.426 20.285 8.210 1.00 82.81 182 THR A CA 1
ATOM 1449 C C . THR A 1 182 ? 0.233 19.999 9.696 1.00 82.81 182 THR A C 1
ATOM 1451 O O . THR A 1 182 ? 0.020 18.848 10.067 1.00 82.81 182 THR A O 1
ATOM 1454 N N . ASP A 1 183 ? 0.379 21.007 10.557 1.00 78.81 183 ASP A N 1
ATOM 1455 C CA . ASP A 1 183 ? 0.154 20.902 12.009 1.00 78.81 183 ASP A CA 1
ATOM 1456 C C . ASP A 1 183 ? 0.812 19.683 12.680 1.00 78.81 183 ASP A C 1
ATOM 1458 O O . ASP A 1 183 ? 0.203 18.954 13.459 1.00 78.81 183 ASP A O 1
ATOM 1462 N N . SER A 1 184 ? 2.097 19.452 12.387 1.00 86.00 184 SER A N 1
ATOM 1463 C CA . SER A 1 184 ? 2.884 18.338 12.951 1.00 86.00 184 SER A CA 1
ATOM 1464 C C . SER A 1 184 ? 2.362 16.934 12.612 1.00 86.00 184 SER A C 1
ATOM 1466 O O . SER A 1 184 ? 2.684 15.964 13.300 1.00 86.00 184 SER A O 1
ATOM 1468 N N . GLN A 1 185 ? 1.613 16.802 11.520 1.00 88.94 185 GLN A N 1
ATOM 1469 C CA . GLN A 1 185 ? 1.201 15.520 10.963 1.00 88.94 185 GLN A CA 1
ATOM 1470 C C . GLN A 1 185 ? 1.212 15.540 9.439 1.00 88.94 185 GLN A C 1
ATOM 1472 O O . GLN A 1 185 ? 1.399 16.580 8.812 1.00 88.94 185 GLN A O 1
ATOM 1477 N N . ARG A 1 186 ? 1.025 14.374 8.820 1.00 91.75 186 ARG A N 1
ATOM 1478 C CA . ARG A 1 186 ? 0.629 14.303 7.412 1.00 91.75 186 ARG A CA 1
ATOM 1479 C C . ARG A 1 186 ? -0.813 13.808 7.337 1.00 91.75 186 ARG A C 1
ATOM 1481 O O . ARG A 1 186 ? -1.065 12.704 7.819 1.00 91.75 186 ARG A O 1
ATOM 1488 N N . PRO A 1 187 ? -1.740 14.575 6.742 1.00 92.31 187 PRO A N 1
ATOM 1489 C CA . PRO A 1 187 ? -3.137 14.185 6.678 1.00 92.31 187 PRO A CA 1
ATOM 1490 C C . PRO A 1 187 ? -3.285 12.917 5.837 1.00 92.31 187 PRO A C 1
ATOM 1492 O O . PRO A 1 187 ? -2.667 12.779 4.774 1.00 92.31 187 PRO A O 1
ATOM 1495 N N . VAL A 1 188 ? -4.101 11.989 6.332 1.00 95.81 188 VAL A N 1
ATOM 1496 C CA . VAL A 1 188 ? -4.412 10.733 5.648 1.00 95.81 188 VAL A CA 1
ATOM 1497 C C . VAL A 1 188 ? -5.355 10.999 4.481 1.00 95.81 188 VAL A C 1
ATOM 1499 O O . VAL A 1 188 ? -6.388 11.648 4.626 1.00 95.81 188 VAL A O 1
ATOM 1502 N N . LYS A 1 189 ? -5.011 10.439 3.323 1.00 95.31 189 LYS A N 1
ATOM 1503 C CA . LYS A 1 189 ? -5.875 10.334 2.152 1.00 95.31 189 LYS A CA 1
ATOM 1504 C C . LYS A 1 189 ? -6.192 8.862 1.918 1.00 95.31 189 LYS A C 1
ATOM 1506 O O . LYS A 1 189 ? -5.349 8.121 1.413 1.00 95.31 189 LYS A O 1
ATOM 1511 N N . LEU A 1 190 ? -7.403 8.451 2.285 1.00 96.25 190 LEU A N 1
ATOM 1512 C CA . LEU A 1 190 ? -7.936 7.134 1.951 1.00 96.25 190 LEU A CA 1
ATOM 1513 C C . LEU A 1 190 ? -8.508 7.175 0.530 1.00 96.25 190 LEU A C 1
ATOM 1515 O O . LEU A 1 190 ? -9.356 8.010 0.232 1.00 96.25 190 LEU A O 1
ATOM 1519 N N . SER A 1 191 ? -8.028 6.291 -0.338 1.00 96.75 191 SER A N 1
ATOM 1520 C CA . SER A 1 191 ? -8.681 5.966 -1.611 1.00 96.75 191 SER A CA 1
ATOM 1521 C C . SER A 1 191 ? -9.318 4.587 -1.482 1.00 96.75 191 SER A C 1
ATOM 1523 O O . SER A 1 191 ? -8.683 3.688 -0.928 1.00 96.75 191 SER A O 1
ATOM 1525 N N . THR A 1 192 ? -10.537 4.431 -1.980 1.00 96.81 192 THR A N 1
ATOM 1526 C CA . THR A 1 192 ? -11.285 3.168 -2.016 1.00 96.81 192 THR A CA 1
ATOM 1527 C C . THR A 1 192 ? -11.281 2.598 -3.434 1.00 96.81 192 THR A C 1
ATOM 1529 O O . THR A 1 192 ? -10.890 3.289 -4.378 1.00 96.81 192 THR A O 1
ATOM 1532 N N . ASP A 1 193 ? -11.682 1.338 -3.583 1.00 94.31 193 ASP A N 1
ATOM 1533 C CA . ASP A 1 193 ? -11.864 0.682 -4.884 1.00 94.31 193 ASP A CA 1
ATOM 1534 C C . ASP A 1 193 ? -13.184 1.052 -5.587 1.00 94.31 193 ASP A C 1
ATOM 1536 O O . ASP A 1 193 ? -13.521 0.485 -6.623 1.00 94.31 193 ASP A O 1
ATOM 1540 N N . GLU A 1 194 ? -13.931 2.006 -5.029 1.00 91.88 194 GLU A N 1
ATOM 1541 C CA . GLU A 1 194 ? -15.177 2.510 -5.603 1.00 91.88 194 GLU A CA 1
ATOM 1542 C C . GLU A 1 194 ? -14.904 3.155 -6.973 1.00 91.88 194 GLU A C 1
ATOM 1544 O O . GLU A 1 194 ? -13.960 3.932 -7.133 1.00 91.88 194 GLU A O 1
ATOM 1549 N N . ASP A 1 195 ? -15.720 2.791 -7.965 1.00 90.25 195 ASP A N 1
ATOM 1550 C CA . ASP A 1 195 ? -15.618 3.232 -9.364 1.00 90.25 195 ASP A CA 1
ATOM 1551 C C . ASP A 1 195 ? -14.285 2.893 -10.065 1.00 90.25 195 ASP A C 1
ATOM 1553 O O . ASP A 1 195 ? -13.891 3.546 -11.036 1.00 90.25 195 ASP A O 1
ATOM 1557 N N . VAL A 1 196 ? -13.578 1.853 -9.604 1.00 93.88 196 VAL A N 1
ATOM 1558 C CA . VAL A 1 196 ? -12.348 1.363 -10.240 1.00 93.88 196 VAL A CA 1
ATOM 1559 C C . VAL A 1 196 ? -12.629 0.089 -11.034 1.00 93.88 196 VAL A C 1
ATOM 1561 O O . VAL A 1 196 ? -12.980 -0.945 -10.475 1.00 93.88 196 VAL A O 1
ATOM 1564 N N . GLU A 1 197 ? -12.404 0.133 -12.346 1.00 95.06 197 GLU A N 1
ATOM 1565 C CA . GLU A 1 197 ? -12.391 -1.072 -13.179 1.00 95.06 197 GLU A CA 1
ATOM 1566 C C . GLU A 1 197 ? -11.130 -1.891 -12.865 1.00 95.06 197 GLU A C 1
ATOM 1568 O O . GLU A 1 197 ? -10.012 -1.437 -13.103 1.00 95.06 197 GLU A O 1
ATOM 1573 N N . LEU A 1 198 ? -11.282 -3.085 -12.303 1.00 96.81 198 LEU A N 1
ATOM 1574 C CA . LEU A 1 198 ? -10.151 -3.902 -11.860 1.00 96.81 198 LEU A CA 1
ATOM 1575 C C . LEU A 1 198 ? -9.597 -4.765 -12.997 1.00 96.81 198 LEU A C 1
ATOM 1577 O O . LEU A 1 198 ? -10.327 -5.144 -13.909 1.00 96.81 198 LEU A O 1
ATOM 1581 N N . PHE A 1 199 ? -8.299 -5.048 -12.936 1.00 96.44 199 PHE A N 1
ATOM 1582 C CA . PHE A 1 199 ? -7.668 -6.054 -13.785 1.00 96.44 199 PHE A CA 1
ATOM 1583 C C . PHE A 1 199 ? -7.974 -7.452 -13.252 1.00 96.44 199 PHE A C 1
ATOM 1585 O O . PHE A 1 199 ? -7.992 -7.646 -12.034 1.00 96.44 199 PHE A O 1
ATOM 1592 N N . ASP A 1 200 ? -8.148 -8.410 -14.156 1.00 95.50 200 ASP A N 1
ATOM 1593 C CA . ASP A 1 200 ? -8.193 -9.827 -13.799 1.00 95.50 200 ASP A CA 1
ATOM 1594 C C . ASP A 1 200 ? -6.786 -10.390 -13.516 1.00 95.50 200 ASP A C 1
ATOM 1596 O O . ASP A 1 200 ? -5.755 -9.747 -13.761 1.00 95.50 200 ASP A O 1
ATOM 1600 N N . PHE A 1 201 ? -6.732 -11.611 -12.983 1.00 93.62 201 PHE A N 1
ATOM 1601 C CA . PHE A 1 201 ? -5.472 -12.285 -12.676 1.00 93.62 201 PHE A CA 1
ATOM 1602 C C . PHE A 1 201 ? -4.528 -12.418 -13.884 1.00 93.62 201 PHE A C 1
ATOM 1604 O O . PHE A 1 201 ? -3.329 -12.170 -13.743 1.00 93.62 201 PHE A O 1
ATOM 1611 N N . ASP A 1 202 ? -5.038 -12.777 -15.064 1.00 94.50 202 ASP A N 1
ATOM 1612 C CA . ASP A 1 202 ? -4.213 -13.009 -16.258 1.00 94.50 202 ASP A CA 1
ATOM 1613 C C . ASP A 1 202 ? -3.570 -11.704 -16.746 1.00 94.50 202 ASP A C 1
ATOM 1615 O O . ASP A 1 202 ? -2.382 -11.661 -17.085 1.00 94.50 202 ASP A O 1
ATOM 1619 N N . GLN A 1 203 ? -4.328 -10.606 -16.719 1.00 95.62 203 GLN A N 1
ATOM 1620 C CA . GLN A 1 203 ? -3.837 -9.261 -16.992 1.00 95.62 203 GLN A CA 1
ATOM 1621 C C . GLN A 1 203 ? -2.757 -8.855 -15.988 1.00 95.62 203 GLN A C 1
ATOM 1623 O O . GLN A 1 203 ? -1.703 -8.355 -16.389 1.00 95.62 203 GLN A O 1
ATOM 1628 N N . LEU A 1 204 ? -2.982 -9.082 -14.690 1.00 95.12 204 LEU A N 1
ATOM 1629 C CA . LEU A 1 204 ? -2.012 -8.758 -13.642 1.00 95.12 204 LEU A CA 1
ATOM 1630 C C . LEU A 1 204 ? -0.714 -9.549 -13.795 1.00 95.12 204 LEU A C 1
ATOM 1632 O O . LEU A 1 204 ? 0.374 -8.967 -13.708 1.00 95.12 204 LEU A O 1
ATOM 1636 N N . ASP A 1 205 ? -0.815 -10.851 -14.053 1.00 93.94 205 ASP A N 1
ATOM 1637 C CA . ASP A 1 205 ? 0.341 -11.715 -14.257 1.00 93.94 205 ASP A CA 1
ATOM 1638 C C . ASP A 1 205 ? 1.136 -11.286 -15.495 1.00 93.94 205 ASP A C 1
ATOM 1640 O O . ASP A 1 205 ? 2.356 -11.109 -15.422 1.00 93.94 205 ASP A O 1
ATOM 1644 N N . GLN A 1 206 ? 0.450 -10.992 -16.604 1.00 94.75 206 GLN A N 1
ATOM 1645 C CA . GLN A 1 206 ? 1.074 -10.497 -17.829 1.00 94.75 206 GLN A CA 1
ATOM 1646 C C . GLN A 1 206 ? 1.774 -9.143 -17.619 1.00 94.75 206 GLN A C 1
ATOM 1648 O O . GLN A 1 206 ? 2.910 -8.960 -18.067 1.00 94.75 206 GLN A O 1
ATOM 1653 N N . ILE A 1 207 ? 1.140 -8.207 -16.903 1.00 95.25 207 ILE A N 1
ATOM 1654 C CA . ILE A 1 207 ? 1.707 -6.893 -16.563 1.00 95.25 207 ILE A CA 1
ATOM 1655 C C . ILE A 1 207 ? 3.001 -7.047 -15.748 1.00 95.25 207 ILE A C 1
ATOM 1657 O O . ILE A 1 207 ? 4.010 -6.376 -16.020 1.00 95.25 207 ILE A O 1
ATOM 1661 N N . VAL A 1 208 ? 2.995 -7.923 -14.739 1.00 94.31 208 VAL A N 1
ATOM 1662 C CA . VAL A 1 208 ? 4.165 -8.158 -13.882 1.00 94.31 208 VAL A CA 1
ATOM 1663 C C . VAL A 1 208 ? 5.263 -8.884 -14.648 1.00 94.31 208 VAL A C 1
ATOM 1665 O O . VAL A 1 208 ? 6.426 -8.477 -14.569 1.00 94.31 208 VAL A O 1
ATOM 1668 N N . ARG A 1 209 ? 4.912 -9.898 -15.439 1.00 93.69 209 ARG A N 1
ATOM 1669 C CA . ARG A 1 209 ? 5.853 -10.635 -16.281 1.00 93.69 209 ARG A CA 1
ATOM 1670 C C . ARG A 1 209 ? 6.584 -9.717 -17.254 1.00 93.69 209 ARG A C 1
ATOM 1672 O O . ARG A 1 209 ? 7.812 -9.696 -17.241 1.00 93.69 209 ARG A O 1
ATOM 1679 N N . GLU A 1 210 ? 5.857 -8.892 -18.007 1.00 95.00 210 GLU A N 1
ATOM 1680 C CA . GLU A 1 210 ? 6.452 -7.912 -18.927 1.00 95.00 210 GLU A CA 1
ATOM 1681 C C . GLU A 1 210 ? 7.440 -6.986 -18.196 1.00 95.00 210 GLU A C 1
ATOM 1683 O O . GLU A 1 210 ? 8.535 -6.695 -18.679 1.00 95.00 210 GLU A O 1
ATOM 1688 N N . THR A 1 211 ? 7.084 -6.551 -16.985 1.00 95.12 211 THR A N 1
ATOM 1689 C CA . THR A 1 211 ? 7.934 -5.677 -16.167 1.00 95.12 211 THR A CA 1
ATOM 1690 C C . THR A 1 211 ? 9.247 -6.346 -15.780 1.00 95.12 211 THR A C 1
ATOM 1692 O O . THR A 1 211 ? 10.306 -5.718 -15.864 1.00 95.12 211 THR A O 1
ATOM 1695 N N . TYR A 1 212 ? 9.205 -7.616 -15.380 1.00 93.56 212 TYR A N 1
ATOM 1696 C CA . TYR A 1 212 ? 10.403 -8.366 -15.012 1.00 93.56 212 TYR A CA 1
ATOM 1697 C C . TYR A 1 212 ? 11.238 -8.810 -16.213 1.00 93.56 212 TYR A C 1
ATOM 1699 O O . TYR A 1 212 ? 12.460 -8.897 -16.082 1.00 93.56 212 TYR A O 1
ATOM 1707 N N . ASP A 1 213 ? 10.623 -9.030 -17.374 1.00 93.31 213 ASP A N 1
ATOM 1708 C CA . ASP A 1 213 ? 11.342 -9.296 -18.621 1.00 93.31 213 ASP A CA 1
ATOM 1709 C C . ASP A 1 213 ? 12.162 -8.062 -19.037 1.00 93.31 213 ASP A C 1
ATOM 1711 O O . ASP A 1 213 ? 13.381 -8.156 -19.191 1.00 93.31 213 ASP A O 1
ATOM 1715 N N . ILE A 1 214 ? 11.555 -6.868 -19.046 1.00 94.38 214 ILE A N 1
ATOM 1716 C CA . ILE A 1 214 ? 12.281 -5.610 -19.305 1.00 94.38 214 ILE A CA 1
ATOM 1717 C C . ILE A 1 214 ? 13.360 -5.365 -18.240 1.00 94.38 214 ILE A C 1
ATOM 1719 O O . ILE A 1 214 ? 14.473 -4.927 -18.544 1.00 94.38 214 ILE A O 1
ATOM 1723 N N . TRP A 1 215 ? 13.062 -5.648 -16.968 1.00 93.19 215 TRP A N 1
ATOM 1724 C CA . TRP A 1 215 ? 14.032 -5.466 -15.889 1.00 93.19 215 TRP A CA 1
ATOM 1725 C C . TRP A 1 215 ? 15.235 -6.407 -16.007 1.00 93.19 215 TRP A C 1
ATOM 1727 O O . TRP A 1 215 ? 16.361 -6.016 -15.681 1.00 93.19 215 TRP A O 1
ATOM 1737 N N . ARG A 1 216 ? 15.024 -7.630 -16.504 1.00 91.56 216 ARG A N 1
ATOM 1738 C CA . ARG A 1 216 ? 16.096 -8.582 -16.807 1.00 91.56 216 ARG A CA 1
ATOM 1739 C C . ARG A 1 216 ? 17.046 -8.018 -17.850 1.00 91.56 216 ARG A C 1
ATOM 1741 O O . ARG A 1 216 ? 18.237 -7.912 -17.569 1.00 91.56 216 ARG A O 1
ATOM 1748 N N . GLU A 1 217 ? 16.505 -7.585 -18.985 1.00 92.69 217 GLU A N 1
ATOM 1749 C CA . GLU A 1 217 ? 17.283 -7.019 -20.090 1.00 92.69 217 GLU A CA 1
ATOM 1750 C C . GLU A 1 217 ? 18.136 -5.830 -19.631 1.00 92.69 217 GLU A C 1
ATOM 1752 O O . GLU A 1 217 ? 19.324 -5.743 -19.940 1.00 92.69 217 GLU A O 1
ATOM 1757 N N . ILE A 1 218 ? 17.554 -4.923 -18.837 1.00 92.31 218 ILE A N 1
ATOM 1758 C CA . ILE A 1 218 ? 18.263 -3.744 -18.321 1.00 92.31 218 ILE A CA 1
ATOM 1759 C C . ILE A 1 218 ? 19.413 -4.149 -17.391 1.00 92.31 218 ILE A C 1
ATOM 1761 O O . ILE A 1 218 ? 20.494 -3.559 -17.457 1.00 92.31 218 ILE A O 1
ATOM 1765 N N . ASN A 1 219 ? 19.210 -5.132 -16.510 1.00 90.06 219 ASN A N 1
ATOM 1766 C CA . ASN A 1 219 ? 20.274 -5.597 -15.619 1.00 90.06 219 ASN A CA 1
ATOM 1767 C C . ASN A 1 219 ? 21.397 -6.295 -16.395 1.00 90.06 219 ASN A C 1
ATOM 1769 O O . ASN A 1 219 ? 22.567 -6.014 -16.140 1.00 90.06 219 ASN A O 1
ATOM 1773 N N . GLU A 1 220 ? 21.058 -7.134 -17.373 1.00 90.69 220 GLU A N 1
ATOM 1774 C CA . GLU A 1 220 ? 22.034 -7.800 -18.244 1.00 90.69 220 GLU A CA 1
ATOM 1775 C C . GLU A 1 220 ? 22.857 -6.782 -19.047 1.00 90.69 220 GLU A C 1
ATOM 1777 O O . GLU A 1 220 ? 24.089 -6.874 -19.098 1.00 90.69 220 GLU A O 1
ATOM 1782 N N . ALA A 1 221 ? 22.203 -5.752 -19.593 1.00 88.81 221 ALA A N 1
ATOM 1783 C CA . ALA A 1 221 ? 22.864 -4.654 -20.289 1.00 88.81 221 ALA A CA 1
ATOM 1784 C C . ALA A 1 221 ? 23.832 -3.896 -19.364 1.00 88.81 221 ALA A C 1
ATOM 1786 O O . ALA A 1 221 ? 25.005 -3.718 -19.708 1.00 88.81 221 ALA A O 1
ATOM 1787 N N . ARG A 1 222 ? 23.388 -3.518 -18.158 1.00 87.75 222 ARG A N 1
ATOM 1788 C CA . ARG A 1 222 ? 24.224 -2.827 -17.159 1.00 87.75 222 ARG A CA 1
ATOM 1789 C C . ARG A 1 222 ? 25.445 -3.655 -16.761 1.00 87.75 222 ARG A C 1
ATOM 1791 O O . ARG A 1 222 ? 26.552 -3.126 -16.687 1.00 87.75 222 ARG A O 1
ATOM 1798 N N . GLU A 1 223 ? 25.277 -4.952 -16.534 1.00 86.75 223 GLU A N 1
ATOM 1799 C CA . GLU A 1 223 ? 26.388 -5.842 -16.187 1.00 86.75 223 GLU A CA 1
ATOM 1800 C C . GLU A 1 223 ? 27.365 -6.049 -17.341 1.00 86.75 223 GLU A C 1
ATOM 1802 O O . GLU A 1 223 ? 28.577 -6.088 -17.123 1.00 86.75 223 GLU A O 1
ATOM 1807 N N . SER A 1 224 ? 26.865 -6.169 -18.573 1.00 85.75 224 SER A N 1
ATOM 1808 C CA . SER A 1 224 ? 27.713 -6.240 -19.767 1.00 85.75 224 SER A CA 1
ATOM 1809 C C . SER A 1 224 ? 28.582 -4.987 -19.908 1.00 85.75 224 SER A C 1
ATOM 1811 O O . SER A 1 224 ? 29.774 -5.087 -20.199 1.00 85.75 224 SER A O 1
ATOM 1813 N N . GLU A 1 225 ? 28.027 -3.811 -19.599 1.00 86.25 225 GLU A N 1
ATOM 1814 C CA . GLU A 1 225 ? 28.750 -2.546 -19.644 1.00 86.25 225 GLU A CA 1
ATOM 1815 C C . GLU A 1 225 ? 29.815 -2.467 -18.543 1.00 86.25 225 GLU A C 1
ATOM 1817 O O . GLU A 1 225 ? 30.945 -2.053 -18.812 1.00 86.25 225 GLU A O 1
ATOM 1822 N N . VAL A 1 226 ? 29.487 -2.903 -17.321 1.00 85.75 226 VAL A N 1
ATOM 1823 C CA . VAL A 1 226 ? 30.448 -2.981 -16.210 1.00 85.75 226 VAL A CA 1
ATOM 1824 C C . VAL A 1 226 ? 31.590 -3.940 -16.552 1.00 85.75 226 VAL A C 1
ATOM 1826 O O . VAL A 1 226 ? 32.755 -3.575 -16.390 1.00 85.75 226 VAL A O 1
ATOM 1829 N N . ARG A 1 227 ? 31.286 -5.128 -17.094 1.00 82.12 227 ARG A N 1
ATOM 1830 C CA . ARG A 1 227 ? 32.303 -6.096 -17.539 1.00 82.12 227 ARG A CA 1
ATOM 1831 C C . ARG A 1 227 ? 33.185 -5.531 -18.650 1.00 82.12 227 ARG A C 1
ATOM 1833 O O . ARG A 1 227 ? 34.401 -5.679 -18.583 1.00 82.12 227 ARG A O 1
ATOM 1840 N N . ARG A 1 228 ? 32.606 -4.830 -19.630 1.00 81.00 228 ARG A N 1
ATOM 1841 C CA . ARG A 1 228 ? 33.360 -4.165 -20.706 1.00 81.00 228 ARG A CA 1
ATOM 1842 C C . ARG A 1 228 ? 34.306 -3.091 -20.161 1.00 81.00 228 ARG A C 1
ATOM 1844 O O . ARG A 1 228 ? 35.454 -3.030 -20.584 1.00 81.00 228 ARG A O 1
ATOM 1851 N N . LYS A 1 229 ? 33.851 -2.271 -19.205 1.00 81.12 229 LYS A N 1
ATOM 1852 C CA . LYS A 1 229 ? 34.692 -1.249 -18.553 1.00 81.12 229 LYS A CA 1
ATOM 1853 C C . LYS A 1 229 ? 35.822 -1.872 -17.728 1.00 81.12 229 LYS A C 1
ATOM 1855 O O . LYS A 1 229 ? 36.934 -1.361 -17.764 1.00 81.12 229 LYS A O 1
ATOM 1860 N N . ALA A 1 230 ? 35.563 -2.985 -17.041 1.00 74.94 230 ALA A N 1
ATOM 1861 C CA . ALA A 1 230 ? 36.585 -3.713 -16.289 1.00 74.94 230 ALA A CA 1
ATOM 1862 C C . ALA A 1 230 ? 37.637 -4.375 -17.203 1.00 74.94 230 ALA A C 1
ATOM 1864 O O . ALA A 1 230 ? 38.823 -4.332 -16.895 1.00 74.94 230 ALA A O 1
ATOM 1865 N N . ALA A 1 231 ? 37.224 -4.933 -18.347 1.00 69.50 231 ALA A N 1
ATOM 1866 C CA . ALA A 1 231 ? 38.130 -5.557 -19.315 1.00 69.50 231 ALA A CA 1
ATOM 1867 C C . ALA A 1 231 ? 38.974 -4.544 -20.119 1.00 69.50 231 ALA A C 1
ATOM 1869 O O . ALA A 1 231 ? 40.055 -4.887 -20.584 1.00 69.50 231 ALA A O 1
ATOM 1870 N N . GLY A 1 232 ? 38.511 -3.296 -20.264 1.00 59.44 232 GLY A N 1
ATOM 1871 C CA . GLY A 1 232 ? 39.237 -2.217 -20.952 1.00 59.44 232 GLY A CA 1
ATOM 1872 C C . GLY A 1 232 ? 40.221 -1.423 -20.080 1.00 59.44 232 GLY A C 1
ATOM 1873 O O . GLY A 1 232 ? 40.850 -0.498 -20.581 1.00 59.44 232 GLY A O 1
ATOM 1874 N N . GLY A 1 233 ? 40.350 -1.745 -18.786 1.00 48.81 233 GLY 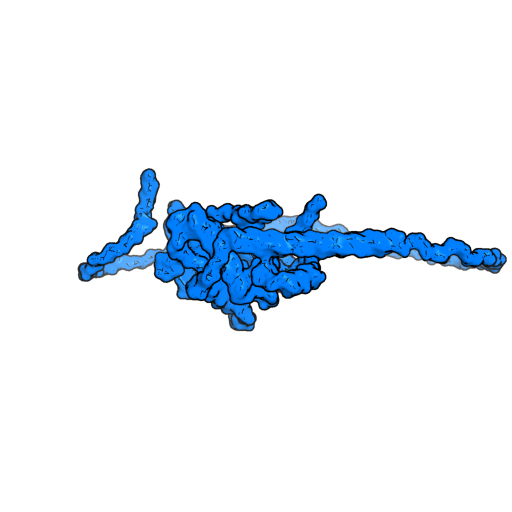A N 1
ATOM 1875 C CA . GLY A 1 233 ? 41.174 -1.000 -17.820 1.00 48.81 233 GLY A CA 1
ATOM 1876 C C . GLY A 1 233 ? 42.634 -1.452 -17.695 1.00 48.81 233 GLY A C 1
ATOM 1877 O O . GLY A 1 233 ? 43.340 -0.977 -16.810 1.00 48.81 233 GLY A O 1
ATOM 1878 N N . GLY A 1 234 ? 43.098 -2.376 -18.537 1.00 49.06 234 GLY A N 1
ATOM 1879 C CA . GLY A 1 234 ? 44.451 -2.922 -18.470 1.00 49.06 234 GLY A CA 1
ATOM 1880 C C . GLY A 1 234 ? 45.301 -2.538 -19.671 1.00 49.06 234 GLY A C 1
ATOM 1881 O O . GLY A 1 234 ? 45.516 -3.400 -20.504 1.00 49.06 234 GLY A O 1
ATOM 1882 N N . HIS A 1 235 ? 45.774 -1.290 -19.744 1.00 44.25 235 HIS A N 1
ATOM 1883 C CA . HIS A 1 235 ? 47.030 -0.850 -20.387 1.00 44.25 235 HIS A CA 1
ATOM 1884 C C . HIS A 1 235 ? 47.274 0.622 -19.998 1.00 44.25 235 HIS A C 1
ATOM 1886 O O . HIS A 1 235 ? 46.941 1.550 -20.729 1.00 44.25 235 HIS A O 1
ATOM 1892 N N . GLY A 1 236 ? 47.807 0.839 -18.793 1.00 39.00 236 GLY A N 1
ATOM 1893 C CA . GLY A 1 236 ? 48.491 2.091 -18.459 1.00 39.00 236 GLY A CA 1
ATOM 1894 C C . GLY A 1 236 ? 49.953 1.995 -18.919 1.00 39.00 236 GLY A C 1
ATOM 1895 O O . GLY A 1 236 ? 50.549 0.931 -18.734 1.00 39.00 236 GLY A O 1
ATOM 1896 N N . PRO A 1 237 ? 50.551 3.042 -19.518 1.00 47.06 237 PRO A N 1
ATOM 1897 C CA . PRO A 1 237 ? 51.950 3.007 -19.915 1.00 47.06 237 PRO A CA 1
ATOM 1898 C C . PRO A 1 237 ? 52.797 3.174 -18.651 1.00 47.06 237 PRO A C 1
ATOM 1900 O O . PRO A 1 237 ? 52.840 4.247 -18.056 1.00 47.06 237 PRO A O 1
ATOM 1903 N N . LEU A 1 238 ? 53.426 2.093 -18.194 1.00 50.19 238 LEU A N 1
ATOM 1904 C CA . LEU A 1 238 ? 54.305 2.104 -17.022 1.00 50.19 238 LEU A CA 1
ATOM 1905 C C . LEU A 1 238 ? 55.648 1.436 -17.324 1.00 50.19 238 LEU A C 1
ATOM 1907 O O . LEU A 1 238 ? 56.171 0.718 -16.491 1.00 50.19 238 LEU A O 1
ATOM 1911 N N . PHE A 1 239 ? 56.208 1.681 -18.508 1.00 48.78 239 PHE A N 1
ATOM 1912 C CA . PHE A 1 239 ? 57.630 1.467 -18.787 1.00 48.78 239 PHE A CA 1
ATOM 1913 C C . PHE A 1 239 ? 58.075 2.425 -19.892 1.00 48.78 239 PHE A C 1
ATOM 1915 O O . PHE A 1 239 ? 58.237 2.017 -21.031 1.00 48.78 239 PHE A O 1
ATOM 1922 N N . ASP A 1 240 ? 58.272 3.695 -19.547 1.00 38.56 240 ASP A N 1
ATOM 1923 C CA . ASP A 1 240 ? 59.152 4.576 -20.312 1.00 38.56 240 ASP A CA 1
ATOM 1924 C C . ASP A 1 240 ? 60.023 5.372 -19.336 1.00 38.56 240 ASP A C 1
ATOM 1926 O O . ASP A 1 240 ? 59.529 6.116 -18.492 1.00 38.56 240 ASP A O 1
ATOM 1930 N N . GLY A 1 241 ? 61.337 5.183 -19.463 1.00 32.69 241 GLY A N 1
ATOM 1931 C CA . GLY A 1 241 ? 62.336 6.178 -19.083 1.00 32.69 241 GLY A CA 1
ATOM 1932 C C . GLY A 1 241 ? 62.689 6.293 -17.603 1.00 32.69 241 GLY A C 1
ATOM 1933 O O . GLY A 1 241 ? 62.408 7.301 -16.966 1.00 32.69 241 GLY A O 1
ATOM 1934 N N . CYS A 1 242 ? 63.449 5.327 -17.091 1.00 29.27 242 CYS A N 1
ATOM 1935 C CA . CYS A 1 242 ? 64.428 5.619 -16.046 1.00 29.27 242 CYS A CA 1
ATOM 1936 C C . CYS A 1 242 ? 65.683 6.221 -16.706 1.00 29.27 242 CYS A C 1
ATOM 1938 O O . CYS A 1 242 ? 66.268 5.556 -17.565 1.00 29.27 242 CYS A O 1
ATOM 1940 N N . PRO A 1 243 ? 66.153 7.411 -16.288 1.00 37.97 243 PRO A N 1
ATOM 1941 C CA . PRO A 1 243 ? 67.576 7.693 -16.315 1.00 37.97 243 PRO A CA 1
ATOM 1942 C C . PRO A 1 243 ? 68.110 7.906 -14.893 1.00 37.97 243 PRO A C 1
ATOM 1944 O O . PRO A 1 243 ? 67.748 8.836 -14.182 1.00 37.97 243 PRO A O 1
ATOM 1947 N N . SER A 1 244 ? 68.985 6.977 -14.516 1.00 33.03 244 SER A N 1
ATOM 1948 C CA . SER A 1 244 ? 70.262 7.164 -13.824 1.00 33.03 244 SER A CA 1
ATOM 1949 C C . SER A 1 244 ? 70.412 8.309 -12.806 1.00 33.03 244 SER A C 1
ATOM 1951 O O . SER A 1 244 ? 70.590 9.471 -13.153 1.00 33.03 244 SER A O 1
ATOM 1953 N N . ALA A 1 245 ? 70.478 7.892 -11.540 1.00 35.78 245 ALA A N 1
ATOM 1954 C CA . ALA A 1 245 ? 71.396 8.319 -10.480 1.00 35.78 245 ALA A CA 1
ATOM 1955 C C . ALA A 1 245 ? 72.135 9.670 -10.618 1.00 35.78 245 ALA A C 1
ATOM 1957 O O . ALA A 1 245 ? 73.061 9.814 -11.416 1.00 35.78 245 ALA A O 1
ATOM 1958 N N . ALA A 1 246 ? 71.874 10.565 -9.662 1.00 32.25 246 ALA A N 1
ATOM 1959 C CA . ALA A 1 246 ? 72.869 11.496 -9.142 1.00 32.25 246 ALA A CA 1
ATOM 1960 C C . ALA A 1 246 ? 72.721 11.613 -7.616 1.00 32.25 246 ALA A C 1
ATOM 1962 O O . ALA A 1 246 ? 71.623 11.769 -7.086 1.00 32.25 246 ALA A O 1
ATOM 1963 N N . LEU A 1 247 ? 73.859 11.470 -6.937 1.00 35.88 247 LEU A N 1
ATOM 1964 C CA . LEU A 1 247 ? 74.062 11.527 -5.494 1.00 35.88 247 LEU A CA 1
ATOM 1965 C C . LEU A 1 247 ? 73.561 12.839 -4.870 1.00 35.88 247 LEU A C 1
ATOM 1967 O O . LEU A 1 247 ? 73.829 13.903 -5.423 1.00 35.88 247 LEU A O 1
ATOM 1971 N N . GLN A 1 248 ? 73.041 12.763 -3.639 1.00 32.69 248 GLN A N 1
ATOM 1972 C CA . GLN A 1 248 ? 73.494 13.619 -2.532 1.00 32.69 248 GLN A CA 1
ATOM 1973 C C . GLN A 1 248 ? 73.052 13.074 -1.159 1.00 32.69 248 GLN A C 1
ATOM 1975 O O . GLN A 1 248 ? 71.928 12.617 -0.970 1.00 32.69 248 GLN A O 1
ATOM 1980 N N . SER A 1 249 ? 74.011 13.078 -0.237 1.00 31.83 249 SER A N 1
ATOM 1981 C CA . SER A 1 249 ? 74.030 12.494 1.111 1.00 31.83 249 SER A CA 1
ATOM 1982 C C . SER A 1 249 ? 73.220 13.298 2.154 1.00 31.83 249 SER A C 1
ATOM 1984 O O . SER A 1 249 ? 72.950 14.476 1.920 1.00 31.83 249 SER A O 1
ATOM 1986 N N . PRO A 1 250 ? 72.879 12.720 3.329 1.00 42.66 250 PRO A N 1
ATOM 1987 C CA . PRO A 1 250 ? 72.081 13.379 4.370 1.00 42.66 250 PRO A CA 1
ATOM 1988 C C . PRO A 1 250 ? 72.955 14.113 5.406 1.00 42.66 250 PRO A C 1
ATOM 1990 O O . PRO A 1 250 ? 74.160 13.859 5.489 1.00 42.66 250 PRO A O 1
ATOM 1993 N N . PRO A 1 251 ? 72.345 14.932 6.286 1.00 43.53 251 PRO A N 1
ATOM 1994 C CA . PRO A 1 251 ? 72.728 14.792 7.693 1.00 43.53 251 PRO A CA 1
ATOM 1995 C C . PRO A 1 251 ? 71.571 14.901 8.708 1.00 43.53 251 PRO A C 1
ATOM 1997 O O . PRO A 1 251 ? 70.760 15.819 8.678 1.00 43.53 251 PRO A O 1
AT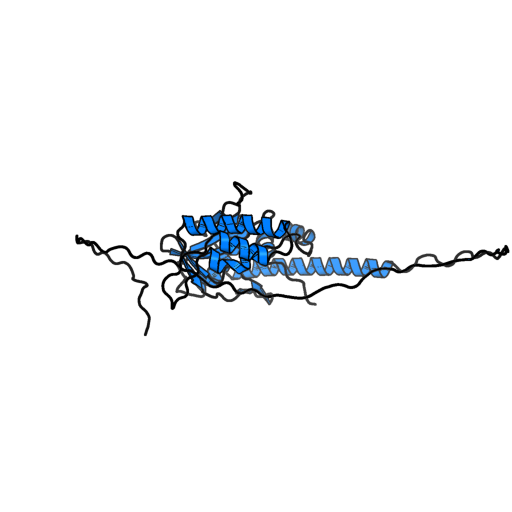OM 2000 N N . ASN A 1 252 ? 71.577 13.928 9.625 1.00 34.16 252 ASN A N 1
ATOM 2001 C CA . ASN A 1 252 ? 71.505 14.019 11.093 1.00 34.16 252 ASN A CA 1
ATOM 2002 C C . ASN A 1 252 ? 70.573 15.032 11.787 1.00 34.16 252 ASN A C 1
ATOM 2004 O O . ASN A 1 252 ? 70.758 16.240 11.685 1.00 34.16 252 ASN A O 1
ATOM 2008 N N . GLY A 1 253 ? 69.738 14.508 12.698 1.00 30.86 253 GLY A N 1
ATOM 2009 C CA . GLY A 1 253 ? 69.232 15.269 13.849 1.00 30.86 253 GLY A CA 1
ATOM 2010 C C . GLY A 1 253 ? 67.980 14.694 14.526 1.00 30.86 253 GLY A C 1
ATOM 2011 O O . GLY A 1 253 ? 66.880 15.167 14.279 1.00 30.86 253 GLY A O 1
ATOM 2012 N N . LEU A 1 254 ? 68.146 13.707 15.413 1.00 36.56 254 LEU A N 1
ATOM 2013 C CA . LEU A 1 254 ? 67.285 13.490 16.600 1.00 36.56 254 LEU A CA 1
ATOM 2014 C C . LEU A 1 254 ? 67.917 14.277 17.776 1.00 36.56 254 LEU A C 1
ATOM 2016 O O . LEU A 1 254 ? 69.109 14.573 17.647 1.00 36.56 254 LEU A O 1
ATOM 2020 N N . PRO A 1 255 ? 67.246 14.589 18.917 1.00 51.25 255 PRO A N 1
ATOM 2021 C CA . PRO A 1 255 ? 66.219 13.789 19.627 1.00 51.25 255 PRO A CA 1
ATOM 2022 C C . PRO A 1 255 ? 65.066 14.643 20.249 1.00 51.25 255 PRO A C 1
ATOM 2024 O O . PRO A 1 255 ? 65.100 15.863 20.183 1.00 51.25 255 PRO A O 1
ATOM 2027 N N . HIS A 1 256 ? 63.927 14.136 20.749 1.00 33.59 256 HIS A N 1
ATOM 2028 C CA . HIS A 1 256 ? 63.642 13.479 22.048 1.00 33.59 256 HIS A CA 1
ATOM 2029 C C . HIS A 1 256 ? 62.084 13.477 22.276 1.00 33.59 256 HIS A C 1
ATOM 2031 O O . HIS A 1 256 ? 61.371 13.986 21.411 1.00 33.59 256 HIS A O 1
ATOM 2037 N N . PRO A 1 257 ? 61.511 12.883 23.355 1.00 47.34 257 PRO A N 1
ATOM 2038 C CA . PRO A 1 257 ? 60.291 12.059 23.278 1.00 47.34 257 PRO A CA 1
ATOM 2039 C C . PRO A 1 257 ? 59.071 12.521 24.129 1.00 47.34 257 PRO A C 1
ATOM 2041 O O . PRO A 1 257 ? 59.253 13.285 25.067 1.00 47.34 257 PRO A O 1
ATOM 2044 N N . ILE A 1 258 ? 57.894 11.893 23.877 1.00 33.97 258 ILE A N 1
ATOM 2045 C CA . ILE A 1 258 ? 56.790 11.521 24.829 1.00 33.97 258 ILE A CA 1
ATOM 2046 C C . ILE A 1 258 ? 55.986 12.705 25.465 1.00 33.97 258 ILE A C 1
ATOM 2048 O O . ILE A 1 258 ? 56.590 13.728 25.757 1.00 33.97 258 ILE A O 1
ATOM 2052 N N . PRO A 1 259 ? 54.641 12.631 25.710 1.00 40.56 259 PRO A N 1
ATOM 2053 C CA . PRO A 1 259 ? 53.918 11.460 26.223 1.00 40.56 259 PRO A CA 1
ATOM 2054 C C . PRO A 1 259 ? 52.565 11.073 25.604 1.00 40.56 259 PRO A C 1
ATOM 2056 O O . PRO A 1 259 ? 51.772 11.880 25.131 1.00 40.56 259 PRO A O 1
ATOM 2059 N N . ILE A 1 260 ? 52.292 9.776 25.758 1.00 36.41 260 ILE A N 1
ATOM 2060 C CA . ILE A 1 260 ? 50.970 9.152 25.785 1.00 36.41 260 ILE A CA 1
ATOM 2061 C C . ILE A 1 260 ? 50.379 9.404 27.175 1.00 36.41 260 ILE A C 1
ATOM 2063 O O . ILE A 1 260 ? 51.028 9.118 28.182 1.00 36.41 260 ILE A O 1
ATOM 2067 N N . GLY A 1 261 ? 49.148 9.901 27.234 1.00 28.41 261 GLY A N 1
ATOM 2068 C CA . GLY A 1 261 ? 48.402 10.044 28.475 1.00 28.41 261 GLY A CA 1
ATOM 2069 C C . GLY A 1 261 ? 46.896 9.965 28.243 1.00 28.41 261 GLY A C 1
ATOM 2070 O O . GLY A 1 261 ? 46.386 10.588 27.319 1.00 28.41 261 GLY A O 1
ATOM 2071 N N . LEU A 1 262 ? 46.239 9.253 29.166 1.00 31.73 262 LEU A N 1
ATOM 2072 C CA . LEU A 1 262 ? 44.808 9.268 29.505 1.00 31.73 262 LEU A CA 1
ATOM 2073 C C . LEU A 1 262 ? 43.810 8.571 28.561 1.00 31.73 262 LEU A C 1
ATOM 2075 O O . LEU A 1 262 ? 43.813 8.789 27.363 1.00 31.73 262 LEU A O 1
ATOM 2079 N N . PHE A 1 263 ? 42.826 7.798 29.034 1.00 28.62 263 PHE A N 1
ATOM 2080 C CA . PHE A 1 263 ? 42.521 7.215 30.350 1.00 28.62 263 PHE A CA 1
ATOM 2081 C C . PHE A 1 263 ? 41.344 6.241 30.123 1.00 28.62 263 PHE A C 1
ATOM 2083 O O . PHE A 1 263 ? 40.407 6.568 29.394 1.00 28.62 263 PHE A O 1
ATOM 2090 N N . CYS A 1 264 ? 41.366 5.068 30.757 1.00 28.80 264 CYS A N 1
ATOM 2091 C CA . CYS A 1 264 ? 40.180 4.228 30.936 1.00 28.80 264 CYS A CA 1
ATOM 2092 C C . CYS A 1 264 ? 39.312 4.803 32.063 1.00 28.80 264 CYS A C 1
ATOM 2094 O O . CYS A 1 264 ? 39.840 5.056 33.141 1.00 28.80 264 CYS A O 1
ATOM 2096 N N . ALA A 1 265 ? 37.996 4.907 31.857 1.00 28.23 265 ALA A N 1
ATOM 2097 C CA . ALA A 1 265 ? 36.988 4.780 32.915 1.00 28.23 265 ALA A CA 1
ATOM 2098 C C . ALA A 1 265 ? 35.584 4.679 32.292 1.00 28.23 265 ALA A C 1
ATOM 2100 O O . ALA A 1 265 ? 35.007 5.683 31.892 1.00 28.23 265 ALA A O 1
ATOM 2101 N N . PHE A 1 266 ? 35.016 3.472 32.237 1.00 28.25 266 PHE A N 1
ATOM 2102 C CA . PHE A 1 266 ? 33.562 3.297 32.240 1.00 28.25 266 PHE A CA 1
ATOM 2103 C C . PHE A 1 266 ? 33.210 2.542 33.518 1.00 28.25 266 PHE A C 1
ATOM 2105 O O . PHE A 1 266 ? 33.450 1.342 33.646 1.00 28.25 266 PHE A O 1
ATOM 2112 N N . THR A 1 267 ? 32.719 3.296 34.495 1.00 30.67 267 THR A N 1
ATOM 2113 C CA . THR A 1 267 ? 32.078 2.786 35.700 1.00 30.67 267 THR A CA 1
ATOM 2114 C C . THR A 1 267 ? 30.667 2.314 35.376 1.00 30.67 267 THR A C 1
ATOM 2116 O O . THR A 1 267 ? 29.988 2.819 34.482 1.00 30.67 267 THR A O 1
ATOM 2119 N N . ALA A 1 268 ? 30.257 1.292 36.111 1.00 27.33 268 ALA A N 1
ATOM 2120 C CA . ALA A 1 268 ? 29.005 0.585 35.965 1.00 27.33 268 ALA A CA 1
ATOM 2121 C C . ALA A 1 268 ? 27.949 1.060 36.990 1.00 27.33 268 ALA A C 1
ATOM 2123 O O . ALA A 1 268 ? 28.311 1.600 38.034 1.00 27.33 268 ALA A O 1
ATOM 2124 N N . VAL A 1 269 ? 26.686 0.680 36.710 1.00 28.92 269 VAL A N 1
ATOM 2125 C CA . VAL A 1 269 ? 25.551 0.458 37.652 1.00 28.92 269 VAL A CA 1
ATOM 2126 C C . VAL A 1 269 ? 24.758 1.726 38.088 1.00 28.92 269 VAL A C 1
ATOM 2128 O O . VAL A 1 269 ? 25.367 2.790 38.140 1.00 28.92 269 VAL A O 1
ATOM 2131 N N . PRO A 1 270 ? 23.440 1.681 38.454 1.00 38.94 270 PRO A N 1
ATOM 2132 C CA . PRO A 1 270 ? 22.435 0.593 38.439 1.00 38.94 270 PRO A CA 1
ATOM 2133 C C . PRO A 1 270 ? 21.057 0.882 37.788 1.00 38.94 270 PRO A C 1
ATOM 2135 O O . PRO A 1 270 ? 20.568 2.002 37.681 1.00 38.94 270 PRO A O 1
ATOM 2138 N N . CYS A 1 271 ? 20.401 -0.247 37.507 1.00 26.84 271 CYS A N 1
ATOM 2139 C CA . CYS A 1 271 ? 18.985 -0.599 37.676 1.00 26.84 271 CYS A CA 1
ATOM 2140 C C . CYS A 1 271 ? 18.154 0.243 38.681 1.00 26.84 271 CYS A C 1
ATOM 2142 O O . CYS A 1 271 ? 18.551 0.393 39.835 1.00 26.84 271 CYS A O 1
ATOM 2144 N N . ALA A 1 272 ? 16.940 0.654 38.294 1.00 29.98 272 ALA A N 1
ATOM 2145 C CA . ALA A 1 272 ? 15.886 1.048 39.232 1.00 29.98 272 ALA A CA 1
ATOM 2146 C C . ALA A 1 272 ? 14.490 0.646 38.716 1.00 29.98 272 ALA A C 1
ATOM 2148 O O . ALA A 1 272 ? 14.048 1.073 37.649 1.00 29.98 272 ALA A O 1
ATOM 2149 N N . LEU A 1 273 ? 13.830 -0.194 39.519 1.00 29.34 273 LEU A N 1
ATOM 2150 C CA . LEU A 1 273 ? 12.389 -0.448 39.576 1.00 29.34 273 LEU A CA 1
ATOM 2151 C C . LEU A 1 273 ? 11.587 0.860 39.655 1.00 29.34 273 LEU A C 1
ATOM 2153 O O . LEU A 1 273 ? 11.928 1.703 40.478 1.00 29.34 273 LEU A O 1
ATOM 2157 N N . VAL A 1 274 ? 10.432 0.929 38.979 1.00 33.00 274 VAL A N 1
ATOM 2158 C CA . VAL A 1 274 ? 9.250 1.646 39.498 1.00 33.00 274 VAL A CA 1
ATOM 2159 C C . VAL A 1 274 ? 7.976 0.876 39.134 1.00 33.00 274 VAL A C 1
ATOM 2161 O O . VAL A 1 274 ? 7.733 0.558 37.971 1.00 33.00 274 VAL A O 1
ATOM 2164 N N . ALA A 1 275 ? 7.186 0.585 40.166 1.00 28.77 275 ALA A N 1
ATOM 2165 C CA . ALA A 1 275 ? 5.831 0.047 40.140 1.00 28.77 275 ALA A CA 1
ATOM 2166 C C . ALA A 1 275 ? 4.815 1.144 40.534 1.00 28.77 275 ALA A C 1
ATOM 2168 O O . ALA A 1 275 ? 5.195 2.103 41.202 1.00 28.77 275 ALA A O 1
ATOM 2169 N N . GLY A 1 276 ? 3.534 0.937 40.192 1.00 25.31 276 GLY A N 1
ATOM 2170 C CA . GLY A 1 276 ? 2.373 1.755 40.605 1.00 25.31 276 GLY A CA 1
ATOM 2171 C C . GLY A 1 276 ? 2.005 2.840 39.579 1.00 25.31 276 GLY A C 1
ATOM 2172 O O . GLY A 1 276 ? 2.885 3.406 38.952 1.00 25.31 276 GLY A O 1
ATOM 2173 N N . GLU A 1 277 ? 0.753 3.184 39.281 1.00 28.56 277 GLU A N 1
ATOM 2174 C CA . GLU A 1 277 ? -0.547 2.947 39.912 1.00 28.56 277 GLU A CA 1
ATOM 2175 C C . GLU A 1 277 ? -1.630 3.063 38.816 1.00 28.56 277 GLU A C 1
ATOM 2177 O O . GLU A 1 277 ? -1.531 3.916 37.935 1.00 28.56 277 GLU A O 1
ATOM 2182 N N . CYS A 1 278 ? -2.681 2.237 38.861 1.00 27.02 278 CYS A N 1
ATOM 2183 C CA . CYS A 1 278 ? -3.901 2.464 38.081 1.00 27.02 278 CYS A CA 1
ATOM 2184 C C . CYS A 1 278 ? -5.026 2.805 39.060 1.00 27.02 278 CYS A C 1
ATOM 2186 O O . CYS A 1 278 ? -5.462 1.974 39.860 1.00 27.02 278 CYS A O 1
ATOM 2188 N N . LEU A 1 279 ? -5.412 4.078 39.033 1.00 29.17 279 LEU A N 1
ATOM 2189 C CA . LEU A 1 279 ? -6.359 4.706 39.936 1.00 29.17 279 LEU A CA 1
ATOM 2190 C C . LEU A 1 279 ? -7.779 4.166 39.699 1.00 29.17 279 LEU A C 1
ATOM 2192 O O . LEU A 1 279 ? -8.286 4.150 38.579 1.00 29.17 279 LEU A O 1
ATOM 2196 N N . LYS A 1 280 ? -8.425 3.763 40.794 1.00 28.89 280 LYS A N 1
ATOM 2197 C CA . LYS A 1 280 ? -9.857 3.465 40.888 1.00 28.89 280 LYS A CA 1
ATOM 2198 C C . LYS A 1 280 ? -10.678 4.706 40.530 1.00 28.89 280 LYS A C 1
ATOM 2200 O O . LYS A 1 280 ? -10.537 5.729 41.193 1.00 28.89 280 LYS A O 1
ATOM 2205 N N . LEU A 1 281 ? -11.635 4.568 39.615 1.00 29.06 281 LEU A N 1
ATOM 2206 C CA . LEU A 1 281 ? -12.823 5.419 39.579 1.00 29.06 281 LEU A CA 1
ATOM 2207 C C . LEU A 1 281 ? -14.069 4.535 39.573 1.00 29.06 281 LEU A C 1
ATOM 2209 O O . LEU A 1 281 ? -14.281 3.700 38.700 1.00 29.06 281 LEU A O 1
ATOM 2213 N N . ARG A 1 282 ? -14.854 4.711 40.634 1.00 26.73 282 ARG A N 1
ATOM 2214 C CA . ARG A 1 282 ? -16.113 4.046 40.948 1.00 26.73 282 ARG A CA 1
ATOM 2215 C C . ARG A 1 282 ? -17.157 5.156 40.958 1.00 26.73 282 ARG A C 1
ATOM 2217 O O . ARG A 1 282 ? -17.090 5.994 41.849 1.00 26.73 282 ARG A O 1
ATOM 2224 N N . VAL A 1 283 ? -18.098 5.170 40.015 1.00 30.50 283 VAL A N 1
ATOM 2225 C CA . VAL A 1 283 ? -19.324 5.978 40.128 1.00 30.50 283 VAL A CA 1
ATOM 2226 C C . VAL A 1 283 ? -20.508 5.189 39.568 1.00 30.50 283 VAL A C 1
ATOM 2228 O O . VAL A 1 283 ? -20.586 4.931 38.375 1.00 30.50 283 VAL A O 1
ATOM 2231 N N . GLY A 1 284 ? -21.370 4.764 40.497 1.00 27.27 284 GLY A N 1
ATOM 2232 C CA . GLY A 1 284 ? -22.809 5.053 40.518 1.00 27.27 284 GLY A CA 1
ATOM 2233 C C . GLY A 1 284 ? -23.673 4.692 39.313 1.00 27.27 284 GLY A C 1
ATOM 2234 O O . GLY A 1 284 ? -23.718 5.421 38.332 1.00 27.27 284 GLY A O 1
ATOM 2235 N N . ILE A 1 285 ? -24.461 3.633 39.491 1.00 29.97 285 ILE A N 1
ATOM 2236 C CA . ILE A 1 285 ? -25.644 3.262 38.707 1.00 29.97 285 ILE A CA 1
ATOM 2237 C C . ILE A 1 285 ? -26.788 4.251 38.995 1.00 29.97 285 ILE A C 1
ATOM 2239 O O . ILE A 1 285 ? -27.081 4.513 40.160 1.00 29.97 285 ILE A O 1
ATOM 2243 N N . ALA A 1 286 ? -27.488 4.700 37.954 1.00 28.44 286 ALA A N 1
ATOM 2244 C CA . ALA A 1 286 ? -28.898 5.089 38.012 1.00 28.44 286 ALA A CA 1
ATOM 2245 C C . ALA A 1 286 ? -29.549 4.686 36.680 1.00 28.44 286 ALA A C 1
ATOM 2247 O O . ALA A 1 286 ? -29.035 5.024 35.615 1.00 28.44 286 ALA A O 1
ATOM 2248 N N . GLY A 1 287 ? -30.607 3.878 36.753 1.00 27.45 287 GLY A N 1
ATOM 2249 C CA . GLY A 1 287 ? -31.363 3.412 35.594 1.00 27.45 287 GLY A CA 1
ATOM 2250 C C . GLY A 1 287 ? -32.492 4.363 35.218 1.00 27.45 287 GLY A C 1
ATOM 2251 O O . GLY A 1 287 ? -32.903 5.172 36.039 1.00 27.45 287 GLY A O 1
ATOM 2252 N N . ASP A 1 288 ? -32.986 4.214 33.990 1.00 28.73 288 ASP A N 1
ATOM 2253 C CA . ASP A 1 288 ? -34.416 4.229 33.676 1.00 28.73 288 ASP A CA 1
ATOM 2254 C C . ASP A 1 288 ? -34.664 3.617 32.284 1.00 28.73 288 ASP A C 1
ATOM 2256 O O . ASP A 1 288 ? -33.899 3.809 31.338 1.00 28.73 288 ASP A O 1
ATOM 2260 N N . ASN A 1 289 ? -35.728 2.817 32.209 1.00 31.98 289 ASN A N 1
ATOM 2261 C CA . ASN A 1 289 ? -36.246 2.111 31.036 1.00 31.98 289 ASN A CA 1
ATOM 2262 C C . ASN A 1 289 ? -37.025 3.055 30.109 1.00 31.98 289 ASN A C 1
ATOM 2264 O O . ASN A 1 289 ? -37.902 3.743 30.616 1.00 31.98 289 ASN A O 1
ATOM 2268 N N . VAL A 1 290 ? -36.879 2.931 28.779 1.00 34.16 290 VAL A N 1
ATOM 2269 C CA . VAL A 1 290 ? -38.001 3.024 27.812 1.00 34.16 290 VAL A CA 1
ATOM 2270 C C . VAL A 1 290 ? -37.710 2.131 26.594 1.00 34.16 290 VAL A C 1
ATOM 2272 O O . VAL A 1 290 ? -36.587 2.056 26.106 1.00 34.16 290 VAL A O 1
ATOM 2275 N N . ALA A 1 291 ? -38.747 1.425 26.148 1.00 30.89 291 ALA A N 1
ATOM 2276 C CA . ALA A 1 291 ? -38.762 0.371 25.143 1.00 30.89 291 ALA A CA 1
ATOM 2277 C C . ALA A 1 291 ? -38.783 0.848 23.672 1.00 30.89 291 ALA A C 1
ATOM 2279 O O . ALA A 1 291 ? -39.356 1.887 23.362 1.00 30.89 291 ALA A O 1
ATOM 2280 N N . GLY A 1 292 ? -38.307 -0.029 22.774 1.00 28.30 292 GLY A N 1
ATOM 2281 C CA . GLY A 1 292 ? -39.056 -0.424 21.571 1.00 28.30 292 GLY A CA 1
ATOM 2282 C C . GLY A 1 292 ? -38.624 0.127 20.205 1.00 28.30 292 GLY A C 1
ATOM 2283 O O . GLY A 1 292 ? -39.232 1.072 19.723 1.00 28.30 292 GLY A O 1
ATOM 2284 N N . HIS A 1 293 ? -37.716 -0.568 19.510 1.00 30.52 293 HIS A N 1
ATOM 2285 C CA . HIS A 1 293 ? -37.911 -0.998 18.110 1.00 30.52 293 HIS A CA 1
ATOM 2286 C C . HIS A 1 293 ? -36.807 -1.985 17.708 1.00 30.52 293 HIS A C 1
ATOM 2288 O O . HIS A 1 293 ? -35.620 -1.679 17.791 1.00 30.52 293 HIS A O 1
ATOM 2294 N N . THR A 1 294 ? -37.220 -3.189 17.328 1.00 31.44 294 THR A N 1
ATOM 2295 C CA . THR A 1 294 ? -36.390 -4.272 16.794 1.00 31.44 294 THR A CA 1
ATOM 2296 C C . THR A 1 294 ? -36.494 -4.261 15.278 1.00 31.44 294 THR A C 1
ATOM 2298 O O . THR A 1 294 ? -37.601 -4.424 14.782 1.00 31.44 294 THR A O 1
ATOM 2301 N N . ASP A 1 295 ? -35.362 -4.124 14.590 1.00 30.58 295 ASP A N 1
ATOM 2302 C CA . ASP A 1 295 ? -35.142 -4.662 13.247 1.00 30.58 295 ASP A CA 1
ATOM 2303 C C . ASP A 1 295 ? -33.680 -5.130 13.154 1.00 30.58 295 ASP A C 1
ATOM 2305 O O . ASP A 1 295 ? -32.762 -4.518 13.708 1.00 30.58 295 ASP A O 1
ATOM 2309 N N . ASP A 1 296 ? -33.510 -6.296 12.539 1.00 31.86 296 ASP A N 1
ATOM 2310 C CA . ASP A 1 296 ? -32.402 -7.231 12.709 1.00 31.86 296 ASP A CA 1
ATOM 2311 C C . ASP A 1 296 ? -31.019 -6.703 12.286 1.00 31.86 296 ASP A C 1
ATOM 2313 O O . ASP A 1 296 ? -30.736 -6.457 11.114 1.00 31.86 296 ASP A O 1
ATOM 2317 N N . ILE A 1 297 ? -30.102 -6.636 13.258 1.00 31.98 297 ILE A N 1
ATOM 2318 C CA . ILE A 1 297 ? -28.659 -6.489 13.043 1.00 31.98 297 ILE A CA 1
ATOM 2319 C C . ILE A 1 297 ? -27.999 -7.835 13.339 1.00 31.98 297 ILE A C 1
ATOM 2321 O O . ILE A 1 297 ? -28.108 -8.371 14.444 1.00 31.98 297 ILE A O 1
ATOM 2325 N N . ILE A 1 298 ? -27.266 -8.355 12.354 1.00 38.97 298 ILE A N 1
ATOM 2326 C CA . ILE A 1 298 ? -26.398 -9.529 12.488 1.00 38.97 298 ILE A CA 1
ATOM 2327 C C . ILE A 1 298 ? -25.412 -9.285 13.641 1.00 38.97 298 ILE A C 1
ATOM 2329 O O . ILE A 1 298 ? -24.525 -8.432 13.574 1.00 38.97 298 ILE A O 1
ATOM 2333 N N . ASN A 1 299 ? -25.600 -10.032 14.727 1.00 29.94 299 ASN A N 1
ATOM 2334 C CA . ASN A 1 299 ? -24.855 -9.896 15.968 1.00 29.94 299 ASN A CA 1
ATOM 2335 C C . ASN A 1 299 ? -23.529 -10.674 15.892 1.00 29.94 299 ASN A C 1
ATOM 2337 O O . ASN A 1 299 ? -23.500 -11.895 16.025 1.00 29.94 299 ASN A O 1
ATOM 2341 N N . TRP A 1 300 ? -22.417 -9.960 15.713 1.00 42.97 300 TRP A N 1
ATOM 2342 C CA . TRP A 1 300 ? -21.056 -10.519 15.655 1.00 42.97 300 TRP A CA 1
ATOM 2343 C C . TRP A 1 300 ? -20.428 -10.826 17.037 1.00 42.97 300 TRP A C 1
ATOM 2345 O O . TRP A 1 300 ? -19.214 -11.017 17.127 1.00 42.97 300 TRP A O 1
ATOM 2355 N N . ASN A 1 301 ? -21.228 -10.893 18.110 1.00 33.56 301 ASN A N 1
ATOM 2356 C CA . ASN A 1 301 ? -20.783 -11.148 19.491 1.00 33.56 301 ASN A CA 1
ATOM 2357 C C . ASN A 1 301 ? -21.256 -12.503 20.061 1.00 33.56 301 ASN A C 1
ATOM 2359 O O . ASN A 1 301 ? -21.722 -12.565 21.199 1.00 33.56 301 ASN A O 1
ATOM 2363 N N . GLN A 1 302 ? -21.111 -13.609 19.326 1.00 32.19 302 GLN A N 1
ATOM 2364 C CA . GLN A 1 302 ? -21.193 -14.937 19.952 1.00 32.19 302 GLN A CA 1
ATOM 2365 C C . GLN A 1 302 ? -19.873 -15.714 19.832 1.00 32.19 302 GLN A C 1
ATOM 2367 O O . GLN A 1 302 ? -19.337 -15.828 18.727 1.00 32.19 302 GLN A O 1
ATOM 2372 N N . PRO A 1 303 ? -19.338 -16.257 20.946 1.00 34.69 303 PRO A N 1
ATOM 2373 C CA . PRO A 1 303 ? -18.217 -17.184 20.906 1.00 34.69 303 PRO A CA 1
ATOM 2374 C C . PRO A 1 303 ? -18.709 -18.511 20.319 1.00 34.69 303 PRO A C 1
ATOM 2376 O O . PRO A 1 303 ? -19.693 -19.077 20.793 1.00 34.69 303 PRO A O 1
ATOM 2379 N N . ARG A 1 304 ? -18.049 -18.997 19.262 1.00 42.66 304 ARG A N 1
ATOM 2380 C CA . ARG A 1 304 ? -18.317 -20.336 18.724 1.00 42.66 304 ARG A CA 1
ATOM 2381 C C . ARG A 1 304 ? -17.781 -21.375 19.716 1.00 42.66 304 ARG A C 1
ATOM 2383 O O . ARG A 1 304 ? -16.614 -21.290 20.098 1.00 42.66 304 ARG A O 1
ATOM 2390 N N . LEU A 1 305 ? -18.658 -22.289 20.140 1.00 37.75 305 LEU A N 1
ATOM 2391 C CA . LEU A 1 305 ? -18.302 -23.570 20.761 1.00 37.75 305 LEU A CA 1
ATOM 2392 C C . LEU A 1 305 ? -17.589 -24.474 19.750 1.00 37.75 305 LEU A C 1
ATOM 2394 O O . LEU A 1 305 ? -17.923 -24.369 18.545 1.00 37.75 305 LEU A O 1
#

Organism: Brucella suis (strain ATCC 23445 / NCTC 10510) (NCBI:txid470137)

Foldseek 3Di:
DDFDDDDQQLCLALLLDDLVSSLVSLLPDDPDDDPEDLVQLLVCVCLLLLAADPPDDRDDRDDLVVSLVSSVVPDPDPVNSLLNNQASVQSNCVNVVQVKYKHFAAFFFDAAPVRDTHDQWDRMWIQGPNATETEGEDSDPPSGHDPSSVLLSVQSCCVRPLVVDVVCVPHKYWYWYFDDGDPSHTHIDIDICPPRDHDHNVRSNVSSVSSVVSSVVSVVVVVVVVVVVVVPPPDDPDDDDDDDDDDDDDDDDDDDYDDDDDDDDDDDDDDDDDDDDDDDDDDDDDDDDDDDDDDDDDDPPDDDD

Secondary structure (DSSP, 8-state):
--PPPPPHHHHHHHTTS-HHHHHHHHHH------SS--HHHHTTHHHHTTEEPTTSSPPPPPPHHHHHHHHHHH-SSHHHHHHHHHHHHHHHHHHHHTT-EEEE-PPPPEE-TTS-EE--S-SEEEEETTEEEEEEE---SSS---HHHHHHHHHHHIIIIIIT-GGGTT-EEEEEEE-S-BTTB--EEEEESTT--PPPHHHHHHHHHHHHHHHHHHHHHHHHHHHHHHHT-------S-----------------------------------------------------------------

Radius of gyration: 29.96 Å; chains: 1; bounding box: 113×44×64 Å

InterPro domains:
  IPR059063 Sliding clamp-binding bacterial toxin SocB [NF047746] (6-232)
  IPR059063 Sliding clamp-binding bacterial toxin SocB [PF26318] (9-225)

Sequence (305 aa):
MKMRRLPEIDLARIAPLATDQKRRALERFKLGHPTLTYKPVRALFADIFNVQLDMFTASCPADWSILKRLIRAKATSDNEFNANLLVAKGLHDFAQAKALRSRSHPFFPLSLSVGEKVEYWLPIVTALEGVPLVIFVDPRRSNGLTAEARRFVFSMMHEHIRLANLDFATARLGIVQFGDATDSQRPVKLSTDEDVELFDFDQLDQIVRETYDIWREINEARESEVRRKAAGGGHGPLFDGCPSAALQSPPNGLPHPIPIGLFCAFTAVPCALVAGECLKLRVGIAGDNVAGHTDDIINWNQPRL